Protein AF-A0A522JR52-F1 (afdb_monomer_lite)

Foldseek 3Di:
DQPLQEDEAELVLFFDDPDDSALQSVVSQPPHAEYEYEDDDDAGATPQVSLLCLQVQHWRWGAHDPGDIDIDTRRYDYHYDYPYHHAYQDLDVSSLVSDWDDDPPDDQDDPSDDPCVVVVCVVCVVVVVVVVVVVVVCCVVPNDDPDDPVRVVVSVVSSCVNPPVNVCCVPPHDDDPPDDDDDDDDDD

Sequence (188 aa):
MFGDYAGTAAAGVLIQHGGNDHPTGLADLQGRRFVVSSETGESGKLNEEQVKALTGGDTITARRMRQDFYQFQPTHQLILQTNHKPRVTGTDDGIWRRIRLIPFTVKFTGNRKDVTLPERLNAELSGILTWAVMGWHWYRAEGFKATPAAVTAATDEYRESSDAIGAFLADCCTVDKALSAKAGDRKS

Secondary structure (DSSP, 8-state):
--GGGEEEE-GGGTEE-SS---THHHHTTTT-SEEEEE--SS--EE-HHHHHHHHH-PPEEE--TTS--EEE---PEEEEE-SSPPB----SHHHHTT-----------GGG--TTHHHHHHHTHHHHHHHHHHHHHHHHHH-SPPPPHHHHHHHHHHHHHH-HHHHHHHHH----TT---PPPP---

Structure (mmCIF, N/CA/C/O backbone):
data_AF-A0A522JR52-F1
#
_entry.id   AF-A0A522JR52-F1
#
loop_
_atom_site.group_PDB
_atom_site.id
_atom_site.type_symbol
_atom_site.label_atom_id
_atom_site.label_alt_id
_atom_site.label_comp_id
_atom_site.label_asym_id
_atom_site.label_entity_id
_atom_site.label_seq_id
_atom_site.pdbx_PDB_ins_code
_atom_site.Cartn_x
_atom_site.Cartn_y
_atom_site.Cartn_z
_atom_site.occupancy
_atom_site.B_iso_or_equiv
_atom_site.auth_seq_id
_atom_site.auth_comp_id
_atom_site.auth_asym_id
_atom_site.auth_atom_id
_atom_site.pdbx_PDB_model_num
ATOM 1 N N . MET A 1 1 ? 10.956 -4.867 -15.612 1.00 62.03 1 MET A N 1
ATOM 2 C CA . MET A 1 1 ? 10.149 -6.091 -15.405 1.00 62.03 1 MET A CA 1
ATOM 3 C C . MET A 1 1 ? 8.689 -5.918 -15.826 1.00 62.03 1 MET A C 1
ATOM 5 O O . MET A 1 1 ? 8.226 -6.754 -16.579 1.00 62.03 1 MET A O 1
ATOM 9 N N . PHE A 1 2 ? 7.974 -4.862 -15.410 1.00 75.75 2 PHE A N 1
ATOM 10 C CA . PHE A 1 2 ? 6.522 -4.749 -15.663 1.00 75.75 2 PHE A CA 1
ATOM 11 C C . PHE A 1 2 ? 6.089 -3.664 -16.667 1.00 75.75 2 PHE A C 1
ATOM 13 O O . PHE A 1 2 ? 4.899 -3.549 -16.936 1.00 75.75 2 PHE A O 1
ATOM 20 N N . GLY A 1 3 ? 7.019 -2.890 -17.242 1.00 83.62 3 GLY A N 1
ATOM 21 C CA . GLY A 1 3 ? 6.698 -1.849 -18.232 1.00 83.62 3 GLY A CA 1
ATOM 22 C C . GLY A 1 3 ? 5.556 -0.937 -17.770 1.00 83.62 3 GLY A C 1
ATOM 23 O O . GLY A 1 3 ? 5.502 -0.559 -16.600 1.00 83.62 3 GLY A O 1
ATOM 24 N N . ASP A 1 4 ? 4.606 -0.678 -18.667 1.00 85.81 4 ASP A N 1
ATOM 25 C CA . ASP A 1 4 ? 3.459 0.206 -18.421 1.00 85.81 4 ASP A CA 1
ATOM 26 C C . ASP A 1 4 ? 2.390 -0.401 -17.490 1.00 85.81 4 ASP A C 1
ATOM 28 O O . ASP A 1 4 ? 1.466 0.290 -17.063 1.00 85.81 4 ASP A O 1
ATOM 32 N N . TYR A 1 5 ? 2.516 -1.680 -17.113 1.00 88.69 5 TYR A N 1
ATOM 33 C CA . TYR A 1 5 ? 1.621 -2.321 -16.141 1.00 88.69 5 TYR A CA 1
ATOM 34 C C . T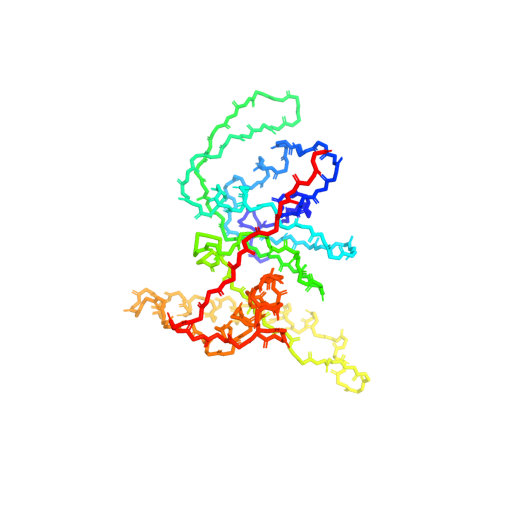YR A 1 5 ? 1.943 -1.926 -14.699 1.00 88.69 5 TYR A C 1
ATOM 36 O O . TYR A 1 5 ? 1.112 -2.134 -13.812 1.00 88.69 5 TYR A O 1
ATOM 44 N N . ALA A 1 6 ? 3.126 -1.371 -14.437 1.00 91.56 6 ALA A N 1
ATOM 45 C CA . ALA A 1 6 ? 3.500 -0.906 -13.113 1.00 91.56 6 ALA A CA 1
ATOM 46 C C . ALA A 1 6 ? 3.854 0.577 -13.117 1.00 91.56 6 ALA A C 1
ATOM 48 O O . ALA A 1 6 ? 4.249 1.141 -14.133 1.00 91.56 6 ALA A O 1
ATOM 49 N N . GLY A 1 7 ? 3.761 1.218 -11.961 1.00 90.88 7 GLY A N 1
ATOM 50 C CA . GLY A 1 7 ? 4.513 2.440 -11.716 1.00 90.88 7 GLY A CA 1
ATOM 51 C C . GLY A 1 7 ? 4.226 3.051 -10.372 1.00 90.88 7 GLY A C 1
ATOM 52 O O . GLY A 1 7 ? 3.890 2.345 -9.424 1.00 90.88 7 GLY A O 1
ATOM 53 N N . THR A 1 8 ? 4.414 4.361 -10.292 1.00 89.06 8 THR A N 1
ATOM 54 C CA . THR A 1 8 ? 4.375 5.087 -9.033 1.00 89.06 8 THR A CA 1
ATOM 55 C C . THR A 1 8 ? 3.230 6.084 -8.992 1.00 89.06 8 THR A C 1
ATOM 57 O O . THR A 1 8 ? 2.838 6.642 -10.016 1.00 89.06 8 THR A O 1
ATOM 60 N N . ALA A 1 9 ? 2.693 6.294 -7.795 1.00 86.81 9 ALA A N 1
ATOM 61 C CA . ALA A 1 9 ? 1.771 7.381 -7.500 1.00 86.81 9 ALA A CA 1
ATOM 62 C C . ALA A 1 9 ? 2.426 8.348 -6.512 1.00 86.81 9 ALA A C 1
ATOM 64 O O . ALA A 1 9 ? 3.251 7.949 -5.687 1.00 86.81 9 ALA A O 1
ATOM 65 N N . ALA A 1 10 ? 2.058 9.625 -6.598 1.00 83.50 10 ALA A N 1
ATOM 66 C CA . ALA A 1 10 ? 2.450 10.602 -5.594 1.00 83.50 10 ALA A CA 1
ATOM 67 C C . ALA A 1 10 ? 1.806 10.257 -4.242 1.00 83.50 10 ALA A C 1
ATOM 69 O O . ALA A 1 10 ? 0.650 9.832 -4.209 1.00 83.50 10 ALA A O 1
ATOM 70 N N . ALA A 1 11 ? 2.516 10.510 -3.137 1.00 78.75 11 ALA A N 1
ATOM 71 C CA . ALA A 1 11 ? 2.016 10.247 -1.782 1.00 78.75 11 ALA A CA 1
ATOM 72 C C . ALA A 1 11 ? 0.637 10.877 -1.524 1.00 78.75 11 ALA A C 1
ATOM 74 O O . ALA A 1 11 ? -0.229 10.234 -0.935 1.00 78.75 11 ALA A O 1
ATOM 75 N N . GLY A 1 12 ? 0.398 12.072 -2.078 1.00 79.12 12 GLY A N 1
ATOM 76 C CA . GLY A 1 12 ? -0.880 12.784 -1.992 1.00 79.12 12 GLY A CA 1
ATOM 77 C C . GLY A 1 12 ? -2.091 12.058 -2.590 1.00 79.12 12 GLY A C 1
ATOM 78 O O . GLY A 1 12 ? -3.215 12.469 -2.362 1.00 79.12 12 GLY A O 1
ATOM 79 N N . VAL A 1 13 ? -1.898 10.965 -3.337 1.00 84.06 13 VAL A N 1
ATOM 80 C CA . VAL A 1 13 ? -3.010 10.116 -3.802 1.00 84.06 13 VAL A CA 1
ATOM 81 C C . VAL A 1 13 ? -3.596 9.270 -2.666 1.00 84.06 13 VAL A C 1
ATOM 83 O O . VAL A 1 13 ? -4.747 8.851 -2.739 1.00 84.06 13 VAL A O 1
ATOM 86 N N . LEU A 1 14 ? -2.810 8.965 -1.633 1.00 87.56 14 LEU A N 1
ATOM 87 C CA . LEU A 1 14 ? -3.244 8.131 -0.506 1.00 87.56 14 LEU A CA 1
ATOM 88 C C . LEU A 1 14 ? -3.200 8.878 0.827 1.00 87.56 14 LEU A C 1
ATOM 90 O O . LEU A 1 14 ? -3.900 8.492 1.760 1.00 87.56 14 LEU A O 1
ATOM 94 N N . ILE A 1 15 ? -2.396 9.934 0.922 1.00 86.38 15 ILE A N 1
ATOM 95 C CA . ILE A 1 15 ? -2.179 10.722 2.131 1.00 86.38 15 ILE A CA 1
ATOM 96 C C . ILE A 1 15 ? -2.790 12.108 1.941 1.00 86.38 15 ILE A C 1
ATOM 98 O O . ILE A 1 15 ? -2.486 12.798 0.973 1.00 86.38 15 ILE A O 1
ATOM 102 N N . GLN A 1 16 ? -3.632 12.532 2.883 1.00 82.69 16 GLN A N 1
ATOM 103 C CA . GLN A 1 16 ? -4.165 13.889 2.912 1.00 82.69 16 GLN A CA 1
ATOM 104 C C . GLN A 1 16 ? -3.029 14.872 3.202 1.00 82.69 16 GLN A C 1
ATOM 106 O O . GLN A 1 16 ? -2.424 14.847 4.277 1.00 82.69 16 GLN A O 1
ATOM 111 N N . HIS A 1 17 ? -2.781 15.776 2.260 1.00 69.06 17 HIS A N 1
ATOM 112 C CA . HIS A 1 17 ? -1.973 16.969 2.478 1.00 69.06 17 HIS A CA 1
ATOM 113 C C . HIS A 1 17 ? -2.898 18.191 2.511 1.00 69.06 17 HIS A C 1
ATOM 115 O O . HIS A 1 17 ? -3.932 18.209 1.857 1.00 69.06 17 HIS A O 1
ATOM 121 N N . GLY A 1 18 ? 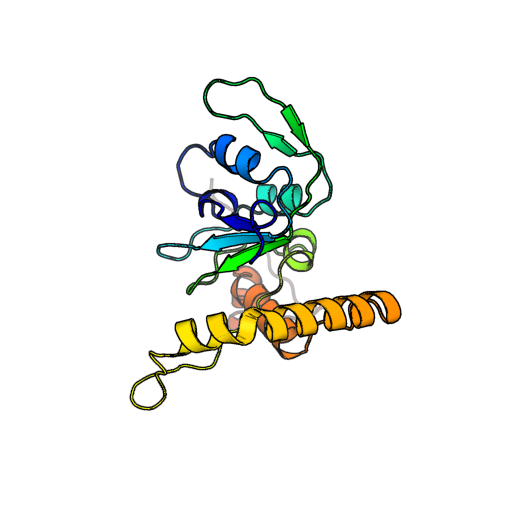-2.546 19.233 3.270 1.00 57.78 18 GLY A N 1
ATOM 122 C CA . GLY A 1 18 ? -3.361 20.453 3.412 1.00 57.78 18 GLY A CA 1
ATOM 123 C C . GLY A 1 18 ? -3.468 21.333 2.151 1.00 57.78 18 GLY A C 1
ATOM 124 O O . GLY A 1 18 ? -3.721 22.527 2.275 1.00 57.78 18 GLY A O 1
ATOM 125 N N . GLY A 1 19 ? -3.233 20.781 0.956 1.00 53.88 19 GLY A N 1
ATOM 126 C CA . GLY A 1 19 ? -3.282 21.468 -0.335 1.00 53.88 19 GLY A CA 1
ATOM 127 C C . GLY A 1 19 ? -4.085 20.676 -1.372 1.00 53.88 19 GLY A C 1
ATOM 128 O O . GLY A 1 19 ? -4.349 19.498 -1.178 1.00 53.88 19 GLY A O 1
ATOM 129 N N . ASN A 1 20 ? -4.482 21.343 -2.461 1.00 49.47 20 ASN A N 1
ATOM 130 C CA . ASN A 1 20 ? -5.372 20.806 -3.500 1.00 49.47 20 ASN A CA 1
ATOM 131 C C . ASN A 1 20 ? -4.953 19.407 -3.996 1.00 49.47 20 ASN A C 1
ATOM 133 O O . ASN A 1 20 ? -3.941 19.270 -4.689 1.00 49.47 20 ASN A O 1
ATOM 137 N N . ASP A 1 21 ? -5.792 18.405 -3.725 1.00 58.69 21 ASP A N 1
ATOM 138 C CA . ASP A 1 21 ? -5.715 17.081 -4.340 1.00 58.69 21 ASP A CA 1
ATOM 139 C C . ASP A 1 21 ? -5.899 17.231 -5.853 1.00 58.69 21 ASP A C 1
ATOM 141 O O . ASP A 1 21 ? -6.998 17.467 -6.363 1.00 58.69 21 ASP A O 1
ATOM 145 N N . HIS A 1 22 ? -4.801 17.163 -6.605 1.00 61.41 22 HIS A N 1
ATOM 146 C CA . HIS A 1 22 ? -4.866 17.340 -8.047 1.00 61.41 22 HIS A CA 1
ATOM 147 C C . HIS A 1 22 ? -5.329 16.043 -8.735 1.00 61.41 22 HIS A C 1
ATOM 149 O O . HIS A 1 22 ? -4.617 15.035 -8.672 1.00 61.41 22 HIS A O 1
ATOM 155 N N . PRO A 1 23 ? -6.442 16.070 -9.507 1.00 67.38 23 PRO A N 1
ATOM 156 C CA . PRO A 1 23 ? -6.966 14.895 -10.218 1.00 67.38 23 PRO A CA 1
ATOM 157 C C . PRO A 1 23 ? -5.984 14.279 -11.227 1.00 67.38 23 PRO A C 1
ATOM 159 O O . PRO A 1 23 ? -6.201 13.172 -11.713 1.00 67.38 23 PRO A O 1
ATOM 162 N N . THR A 1 24 ? -4.900 14.988 -11.545 1.00 75.31 24 THR A N 1
ATOM 163 C CA . THR A 1 24 ? -3.818 14.524 -12.413 1.00 75.31 24 THR A CA 1
ATOM 164 C C . THR A 1 24 ? -3.139 13.266 -11.878 1.00 75.31 24 THR A C 1
ATOM 166 O O . THR A 1 24 ? -2.862 12.364 -12.661 1.00 75.31 24 THR A O 1
ATOM 169 N N . GLY A 1 25 ? -2.939 13.155 -10.558 1.00 81.75 25 GLY A N 1
ATOM 170 C CA . GLY A 1 25 ? -2.318 11.962 -9.967 1.00 81.75 25 GLY A CA 1
ATOM 171 C C . GLY A 1 25 ? -3.179 10.703 -10.115 1.00 81.75 25 GLY A C 1
ATOM 172 O O . GLY A 1 25 ? -2.654 9.599 -10.221 1.00 81.75 25 GLY A O 1
ATOM 173 N N . LEU A 1 26 ? -4.505 10.866 -10.195 1.00 87.69 26 LEU A N 1
ATOM 174 C CA . LEU A 1 26 ? -5.441 9.767 -10.441 1.00 87.69 26 LEU A CA 1
ATOM 175 C C . LEU A 1 26 ? -5.405 9.292 -11.896 1.00 87.69 26 LEU A C 1
ATOM 177 O O . LEU A 1 26 ? -5.537 8.099 -12.159 1.00 87.69 26 LEU A O 1
ATOM 181 N N . ALA A 1 27 ? -5.203 10.211 -12.841 1.00 89.06 27 ALA A N 1
ATOM 182 C CA . ALA A 1 27 ? -5.142 9.900 -14.267 1.00 89.06 27 ALA A CA 1
ATOM 183 C C . ALA A 1 27 ? -3.949 8.994 -14.619 1.00 89.06 27 ALA A C 1
ATOM 185 O O . ALA A 1 27 ? -4.014 8.216 -15.573 1.00 89.06 27 ALA A O 1
ATOM 186 N N . ASP A 1 28 ? -2.873 9.076 -13.834 1.00 87.19 28 ASP A N 1
ATOM 187 C CA . ASP A 1 28 ? -1.697 8.220 -13.979 1.00 87.19 28 ASP A CA 1
ATOM 188 C C . ASP A 1 28 ? -1.948 6.788 -13.532 1.00 87.19 28 ASP A C 1
ATOM 190 O O . ASP A 1 28 ? -1.172 5.910 -13.903 1.00 87.19 28 ASP A O 1
ATOM 194 N N . LEU A 1 29 ? -3.010 6.536 -12.766 1.00 91.06 29 LEU A N 1
ATOM 195 C CA . LEU A 1 29 ? -3.379 5.183 -12.399 1.00 91.06 29 LEU A CA 1
ATOM 196 C C . LEU A 1 29 ? -3.836 4.457 -13.664 1.00 91.06 29 LEU A C 1
ATOM 198 O O . LEU A 1 29 ? -3.174 3.512 -14.057 1.00 91.06 29 LEU A O 1
ATOM 202 N N . GLN A 1 30 ? -4.881 4.935 -14.346 1.00 91.31 30 GLN A N 1
ATOM 203 C CA . GLN A 1 30 ? -5.549 4.264 -15.474 1.00 91.31 30 GLN A CA 1
ATOM 204 C C . GLN A 1 30 ? -4.677 3.286 -16.290 1.00 91.31 30 GLN A C 1
ATOM 206 O O . GLN A 1 30 ? -3.731 3.677 -16.970 1.00 91.31 30 GLN A O 1
ATOM 211 N N . GLY A 1 31 ? -5.073 2.009 -16.287 1.00 90.69 31 GLY A N 1
ATOM 212 C CA . GLY A 1 31 ? -4.458 0.963 -17.108 1.00 90.69 31 GLY A CA 1
ATOM 213 C C . GLY A 1 31 ? -3.270 0.255 -16.456 1.00 90.69 31 GLY A C 1
ATOM 214 O O . GLY A 1 31 ? -2.940 -0.858 -16.872 1.00 90.69 31 GLY A O 1
ATOM 215 N N . ARG A 1 32 ? -2.680 0.813 -15.392 1.00 93.25 32 ARG A N 1
ATOM 216 C CA . ARG A 1 32 ? -1.690 0.086 -14.594 1.00 93.25 32 ARG A CA 1
ATOM 217 C C . ARG A 1 32 ? -2.379 -1.067 -13.834 1.00 93.25 32 ARG A C 1
ATOM 219 O O . ARG A 1 32 ? -3.601 -1.157 -13.690 1.00 93.25 32 ARG A O 1
ATOM 226 N N . ARG A 1 33 ? -1.581 -1.995 -13.324 1.00 93.12 33 ARG A N 1
ATOM 227 C CA . ARG A 1 33 ? -2.008 -3.117 -12.470 1.00 93.12 33 ARG A CA 1
ATOM 228 C C . ARG A 1 33 ? -1.319 -3.105 -11.118 1.00 93.12 33 ARG A C 1
ATOM 230 O O . ARG A 1 33 ? -1.873 -3.621 -10.155 1.00 93.12 33 ARG A O 1
ATOM 237 N N . PHE A 1 34 ? -0.153 -2.478 -11.034 1.00 92.88 34 PHE A N 1
ATOM 238 C CA . PHE A 1 34 ? 0.638 -2.395 -9.818 1.00 92.88 34 PHE A CA 1
ATOM 239 C C . PHE A 1 34 ? 1.128 -0.967 -9.607 1.00 92.88 34 PHE A C 1
ATOM 241 O O . PHE A 1 34 ? 1.846 -0.423 -10.444 1.00 92.88 34 PHE A O 1
ATOM 248 N N . VAL A 1 35 ? 0.726 -0.339 -8.508 1.00 93.88 35 VAL A N 1
ATOM 249 C CA . VAL A 1 35 ? 1.070 1.054 -8.229 1.00 93.88 35 VAL A CA 1
ATOM 250 C C . VAL A 1 35 ? 1.667 1.165 -6.839 1.00 93.88 35 VAL A C 1
ATOM 252 O O . VAL A 1 35 ? 1.025 0.811 -5.853 1.00 93.88 35 VAL A O 1
ATOM 255 N N . VAL A 1 36 ? 2.891 1.684 -6.772 1.00 92.31 36 VAL A N 1
ATOM 256 C CA . VAL A 1 36 ? 3.600 1.928 -5.515 1.00 92.31 36 VAL A CA 1
ATOM 257 C C . VAL A 1 36 ? 3.594 3.418 -5.213 1.00 92.31 36 VAL A C 1
ATOM 259 O O . VAL A 1 36 ? 4.024 4.237 -6.020 1.00 92.31 36 VAL A O 1
ATOM 262 N N . SER A 1 37 ? 3.121 3.773 -4.032 1.00 89.75 37 SER A N 1
ATOM 263 C CA . SER A 1 37 ? 3.263 5.101 -3.460 1.00 89.75 37 SER A CA 1
ATOM 264 C C . SER A 1 37 ? 4.275 5.017 -2.329 1.00 89.75 37 SER A C 1
ATOM 266 O O . SER A 1 37 ? 4.154 4.157 -1.459 1.00 89.75 37 SER A O 1
ATOM 268 N N . SER A 1 38 ? 5.253 5.914 -2.328 1.00 84.62 38 SER A N 1
ATOM 269 C CA . SER A 1 38 ? 6.234 6.019 -1.249 1.00 84.62 38 SER A CA 1
ATOM 270 C C . SER A 1 38 ? 5.986 7.310 -0.489 1.00 84.62 38 SER A C 1
ATOM 272 O O . SER A 1 38 ? 5.943 8.382 -1.090 1.00 84.62 38 SER A O 1
ATOM 274 N N . GLU A 1 39 ? 5.814 7.216 0.824 1.00 75.19 39 GLU A N 1
ATOM 275 C CA . GLU A 1 39 ? 5.672 8.395 1.675 1.00 75.19 39 GLU A CA 1
ATOM 276 C C . GLU A 1 39 ? 7.056 8.964 2.019 1.00 75.19 39 GLU A C 1
ATOM 278 O O . GLU A 1 39 ? 7.962 8.236 2.431 1.00 75.19 39 GLU A O 1
ATOM 283 N N . THR A 1 40 ? 7.228 10.274 1.837 1.00 53.75 40 THR A N 1
ATOM 284 C CA . THR A 1 40 ? 8.449 11.007 2.193 1.00 53.75 40 THR A CA 1
ATOM 285 C C . THR A 1 40 ? 8.107 12.055 3.254 1.00 53.75 40 THR A C 1
ATOM 287 O O . THR A 1 40 ? 7.794 13.192 2.907 1.00 53.75 40 THR A O 1
ATOM 290 N N . GLY A 1 41 ? 8.115 11.686 4.538 1.00 59.50 41 GLY A N 1
ATOM 291 C CA . GLY A 1 41 ? 7.831 12.625 5.632 1.00 59.50 41 GLY A CA 1
ATOM 292 C C . GLY A 1 41 ? 7.296 11.979 6.913 1.00 59.50 41 GLY A C 1
ATOM 293 O O . GLY A 1 41 ? 7.266 10.755 7.033 1.00 59.50 41 GLY A O 1
ATOM 294 N N . GLU A 1 42 ? 6.912 12.831 7.871 1.00 57.97 42 GLU A N 1
ATOM 295 C CA . GLU A 1 42 ? 6.180 12.452 9.090 1.00 57.97 42 GLU A CA 1
ATOM 296 C C . GLU A 1 42 ? 4.807 11.851 8.754 1.00 57.97 42 GLU A C 1
ATOM 298 O O . GLU A 1 42 ? 4.261 12.104 7.682 1.00 57.97 42 GLU A O 1
ATOM 303 N N . SER A 1 43 ? 4.245 11.075 9.687 1.00 65.38 43 SER A N 1
ATOM 304 C CA . SER A 1 43 ? 2.978 10.353 9.521 1.00 65.38 43 SER A CA 1
ATOM 305 C C . SER A 1 43 ? 1.832 11.283 9.108 1.00 65.38 43 SER A C 1
ATOM 307 O O . SER A 1 43 ? 1.300 12.024 9.941 1.00 65.38 43 SER A O 1
ATOM 309 N N . GLY A 1 44 ? 1.424 11.226 7.838 1.00 80.50 44 GLY A N 1
ATOM 310 C CA . GLY A 1 44 ? 0.238 11.927 7.356 1.00 80.50 44 GLY A CA 1
ATOM 311 C C . GLY A 1 44 ? -1.066 11.234 7.761 1.00 80.50 44 GLY A C 1
ATOM 312 O O . GLY A 1 44 ? -1.073 10.137 8.323 1.00 80.50 44 GLY A O 1
ATOM 313 N N . LYS A 1 45 ? -2.209 11.863 7.470 1.00 86.75 45 LYS A N 1
ATOM 314 C CA . LYS A 1 45 ? -3.530 11.229 7.616 1.00 86.75 45 LYS A CA 1
ATOM 315 C C . LYS A 1 45 ? -3.890 10.499 6.323 1.00 86.75 45 LYS A C 1
ATOM 317 O O . LYS A 1 45 ? -3.727 11.056 5.242 1.00 86.75 45 LYS A O 1
ATOM 322 N N . LEU A 1 46 ? -4.410 9.279 6.416 1.00 89.12 46 LEU A N 1
ATOM 323 C CA . LEU A 1 46 ? -4.868 8.533 5.245 1.00 89.12 46 LEU A CA 1
ATOM 324 C C . LEU A 1 46 ? -6.098 9.216 4.622 1.00 89.12 46 LEU A C 1
ATOM 326 O O . LEU A 1 46 ? -7.049 9.556 5.329 1.00 89.12 46 LEU A O 1
ATOM 330 N N . ASN A 1 47 ? -6.110 9.380 3.298 1.00 89.12 47 ASN A N 1
ATOM 331 C CA . ASN A 1 47 ? -7.291 9.833 2.568 1.00 89.12 47 ASN A CA 1
ATOM 332 C C . ASN A 1 47 ? -8.283 8.672 2.415 1.00 89.12 47 ASN A C 1
ATOM 334 O O . ASN A 1 47 ? -8.308 7.971 1.405 1.00 89.12 47 ASN A O 1
ATOM 338 N N . GLU A 1 48 ? -9.073 8.426 3.461 1.00 89.31 48 GLU A N 1
ATOM 339 C CA . GLU A 1 48 ? -9.988 7.282 3.530 1.00 89.31 48 GLU A CA 1
ATOM 340 C C . GLU A 1 48 ? -11.027 7.274 2.404 1.00 89.31 48 GLU A C 1
ATOM 342 O O . GLU A 1 48 ? -11.354 6.203 1.894 1.00 89.31 48 GLU A O 1
ATOM 347 N N . GLU A 1 49 ? -11.523 8.442 1.991 1.00 88.00 49 GLU A N 1
ATOM 348 C CA . GLU A 1 49 ? -12.466 8.574 0.874 1.00 88.00 49 GLU A CA 1
ATOM 349 C C . GLU A 1 49 ? -11.816 8.131 -0.436 1.00 88.00 49 GLU A C 1
ATOM 351 O O . GLU A 1 49 ? -12.358 7.286 -1.152 1.00 88.00 49 GLU A O 1
ATOM 356 N N . GLN A 1 50 ? -10.608 8.628 -0.706 1.00 88.38 50 GLN A N 1
ATOM 357 C CA . GLN A 1 50 ? -9.860 8.270 -1.904 1.00 88.38 50 GLN A CA 1
ATOM 358 C C . GLN A 1 50 ? -9.460 6.793 -1.895 1.00 88.38 50 GLN A C 1
ATOM 360 O O . GLN A 1 50 ? -9.650 6.106 -2.893 1.00 88.38 50 GLN A O 1
ATOM 365 N N . VAL A 1 51 ? -9.007 6.245 -0.764 1.00 91.00 51 VAL A N 1
ATOM 366 C CA . VAL A 1 51 ? -8.728 4.805 -0.635 1.00 91.00 51 VAL A CA 1
ATOM 367 C C . VAL A 1 51 ? -9.989 3.981 -0.888 1.00 91.00 51 VAL A C 1
ATOM 369 O O . VAL A 1 51 ? -9.936 3.002 -1.637 1.00 91.00 51 VAL A O 1
ATOM 372 N N . LYS A 1 52 ? -11.134 4.363 -0.306 1.00 89.81 52 LYS A N 1
ATOM 373 C CA . LYS A 1 52 ? -12.416 3.674 -0.517 1.00 89.81 52 LYS A CA 1
ATOM 374 C C . LYS A 1 52 ? -12.826 3.713 -1.992 1.00 89.81 52 LYS A C 1
ATOM 376 O O . LYS A 1 52 ? -13.209 2.660 -2.493 1.00 89.81 52 LYS A O 1
ATOM 381 N N . ALA A 1 53 ? -12.673 4.844 -2.681 1.00 89.50 53 ALA A N 1
ATOM 382 C CA . ALA A 1 53 ? -12.966 4.980 -4.110 1.00 89.50 53 ALA A CA 1
ATOM 383 C C . ALA A 1 53 ? -12.015 4.146 -4.987 1.00 89.50 53 ALA A C 1
ATOM 385 O O . ALA A 1 53 ? -12.452 3.362 -5.825 1.00 89.50 53 ALA A O 1
ATOM 386 N N . LEU A 1 54 ? -10.705 4.234 -4.742 1.00 91.12 54 LEU A N 1
ATOM 387 C CA . LEU A 1 54 ? -9.685 3.546 -5.541 1.00 91.12 54 LEU A CA 1
ATOM 388 C C . LEU A 1 54 ? -9.677 2.021 -5.360 1.00 91.12 54 LEU A C 1
ATOM 390 O O . LEU A 1 54 ? -9.120 1.311 -6.194 1.00 91.12 54 LEU A O 1
ATOM 394 N N . THR A 1 55 ? -10.281 1.513 -4.286 1.00 91.12 55 THR A N 1
ATOM 395 C CA . THR A 1 55 ? -10.375 0.071 -3.988 1.00 91.12 55 THR A CA 1
ATOM 396 C C . THR A 1 55 ? -11.811 -0.463 -4.006 1.00 91.12 55 THR A C 1
ATOM 398 O O . THR A 1 55 ? -12.020 -1.664 -3.865 1.00 91.12 55 THR A O 1
ATOM 401 N N . GLY A 1 56 ? -12.813 0.413 -4.122 1.00 82.31 56 GLY A N 1
ATOM 40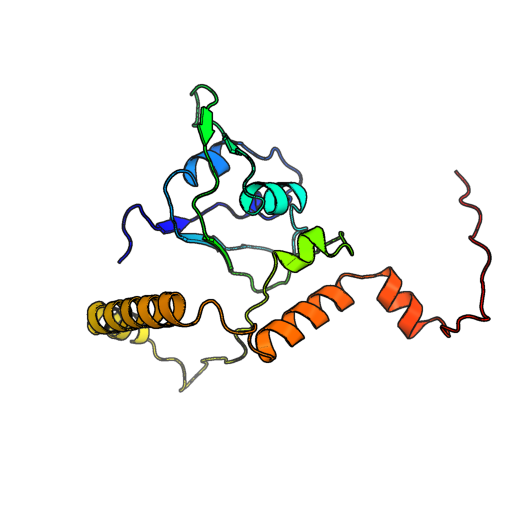2 C CA . GLY A 1 56 ? -14.235 0.091 -3.962 1.00 82.31 56 GLY A CA 1
ATOM 403 C C . GLY A 1 56 ? -14.925 -0.423 -5.218 1.00 82.31 56 GLY A C 1
ATOM 404 O O . GLY A 1 56 ? -16.041 -0.916 -5.109 1.00 82.31 56 GLY A O 1
ATOM 405 N N . GLY A 1 57 ? -14.259 -0.347 -6.374 1.00 78.75 57 GLY A N 1
ATOM 406 C CA . GLY A 1 57 ? -14.826 -0.736 -7.668 1.00 78.75 57 GLY A CA 1
ATOM 407 C C . GLY A 1 57 ? -15.698 0.342 -8.317 1.00 78.75 57 GLY A C 1
ATOM 408 O O . GLY A 1 57 ? -16.235 0.101 -9.391 1.00 78.75 57 GLY A O 1
ATOM 409 N N . ASP A 1 58 ? -15.822 1.514 -7.692 1.00 86.50 58 ASP A N 1
ATOM 410 C CA . ASP A 1 58 ? -16.525 2.659 -8.262 1.00 86.50 58 ASP A CA 1
ATOM 411 C C . ASP A 1 58 ? -15.691 3.332 -9.356 1.00 86.50 58 ASP A C 1
ATOM 413 O O . ASP A 1 58 ? -14.458 3.341 -9.324 1.00 86.50 58 ASP A O 1
ATOM 417 N N . THR A 1 59 ? -16.377 3.953 -10.314 1.00 91.69 59 THR A N 1
ATOM 418 C CA . THR A 1 59 ? -15.737 4.690 -11.403 1.00 91.69 59 THR A CA 1
ATOM 419 C C . THR A 1 59 ? -14.927 5.876 -10.873 1.00 91.69 59 THR A C 1
ATOM 421 O O . THR A 1 59 ? -15.449 6.754 -10.187 1.00 91.69 59 THR A O 1
ATOM 424 N N . ILE A 1 60 ? -13.659 5.956 -11.271 1.00 91.81 60 ILE A N 1
ATOM 425 C CA . ILE A 1 60 ? -12.761 7.060 -10.934 1.00 91.81 60 ILE A CA 1
ATOM 426 C C . ILE A 1 60 ? -12.888 8.138 -12.009 1.00 91.81 60 ILE A C 1
ATOM 428 O O . ILE A 1 60 ? -12.727 7.855 -13.196 1.00 91.81 60 ILE A O 1
ATOM 432 N N . THR A 1 61 ? -13.132 9.382 -11.593 1.00 92.44 61 THR A N 1
ATOM 433 C CA . THR A 1 61 ? -13.073 10.555 -12.476 1.00 92.44 61 THR A CA 1
ATOM 434 C C . THR A 1 61 ? -11.714 11.231 -12.332 1.00 92.44 61 THR A C 1
ATOM 436 O O . THR A 1 61 ? -11.308 11.591 -11.229 1.00 92.44 61 THR A O 1
ATOM 439 N N . ALA A 1 62 ? -11.004 11.413 -13.442 1.00 92.12 62 ALA A N 1
ATOM 440 C CA . ALA A 1 62 ? -9.686 12.037 -13.462 1.00 92.12 62 ALA A CA 1
ATOM 441 C C . ALA A 1 62 ? -9.511 12.915 -14.705 1.00 92.12 62 ALA A C 1
ATOM 443 O O . ALA A 1 62 ? -10.323 12.883 -15.627 1.00 92.12 62 ALA A O 1
ATOM 444 N N . ARG A 1 63 ? -8.437 13.706 -14.735 1.00 91.44 63 ARG A N 1
ATOM 445 C CA . ARG A 1 63 ? -8.027 14.447 -15.933 1.00 91.44 63 ARG A CA 1
ATOM 446 C C . ARG A 1 63 ? -6.516 14.538 -16.003 1.00 91.44 63 ARG A C 1
ATOM 448 O O . ARG A 1 63 ? -5.859 14.650 -14.971 1.00 91.44 63 ARG A O 1
ATOM 455 N N . ARG A 1 64 ? -5.960 14.563 -17.209 1.00 88.50 64 ARG A N 1
ATOM 456 C CA . ARG A 1 64 ? -4.558 14.949 -17.404 1.00 88.50 64 ARG A CA 1
ATOM 457 C C . ARG A 1 64 ? -4.436 16.475 -17.391 1.00 88.50 64 ARG A C 1
ATOM 459 O O . ARG A 1 64 ? -5.423 17.208 -17.496 1.00 88.50 64 ARG A O 1
ATOM 466 N N . MET A 1 65 ? -3.209 16.968 -17.246 1.00 87.38 65 MET A N 1
ATOM 467 C CA . MET A 1 65 ? -2.932 18.404 -17.261 1.00 87.38 65 MET A CA 1
ATOM 468 C C . MET A 1 65 ? -3.448 19.031 -18.567 1.00 87.38 65 MET A C 1
ATOM 470 O O . MET A 1 65 ? -3.043 18.609 -19.647 1.00 87.38 65 MET A O 1
ATOM 474 N N . ARG A 1 66 ? -4.316 20.049 -18.455 1.00 85.44 66 ARG A N 1
ATOM 475 C CA . ARG A 1 66 ? -4.949 20.757 -19.591 1.00 85.44 66 ARG A CA 1
ATOM 476 C C . ARG A 1 66 ? -5.782 19.861 -20.525 1.00 85.44 66 ARG A C 1
ATOM 478 O O . ARG A 1 66 ? -5.911 20.175 -21.702 1.00 85.44 66 ARG A O 1
ATOM 485 N N . GLN A 1 67 ? -6.341 18.768 -20.011 1.00 90.88 67 GLN A N 1
ATOM 486 C CA . GLN A 1 67 ? -7.276 17.913 -20.746 1.00 90.88 67 GLN A CA 1
ATOM 487 C C . GLN A 1 67 ? -8.636 17.852 -20.044 1.00 90.88 67 GLN A C 1
ATOM 489 O O . GLN A 1 67 ? -8.757 18.227 -18.870 1.00 90.88 67 GLN A O 1
ATOM 494 N N . ASP A 1 68 ? -9.638 17.372 -20.778 1.00 92.94 68 ASP A N 1
ATOM 495 C CA . ASP A 1 68 ? -10.983 17.137 -20.262 1.00 92.94 68 ASP A CA 1
ATOM 496 C C . ASP A 1 68 ? -11.011 15.983 -19.256 1.00 92.94 68 ASP A C 1
ATOM 498 O O . ASP A 1 68 ? -10.117 15.130 -19.196 1.00 92.94 68 ASP A O 1
ATOM 502 N N . PHE A 1 69 ? -12.057 15.977 -18.432 1.00 93.56 69 PHE A N 1
ATOM 503 C CA . PHE A 1 69 ? -12.305 14.876 -17.518 1.00 93.56 69 PHE A CA 1
ATOM 504 C C . PHE A 1 69 ? -12.707 13.620 -18.275 1.00 93.56 69 PHE A C 1
ATOM 506 O O . PHE A 1 69 ? -13.454 13.659 -19.251 1.00 93.56 69 PHE A O 1
ATOM 513 N N . TYR A 1 70 ? -12.252 12.491 -17.758 1.00 94.06 70 TYR A N 1
ATOM 514 C CA . TYR A 1 70 ? -12.658 11.179 -18.214 1.00 94.06 70 TYR A CA 1
ATOM 515 C C . TYR A 1 70 ? -12.830 10.244 -17.021 1.00 94.06 70 TYR A C 1
ATOM 517 O O . TYR A 1 70 ? -12.448 10.548 -15.886 1.00 94.06 70 TYR A O 1
ATOM 525 N N . GLN A 1 71 ? -13.430 9.095 -17.301 1.00 94.19 71 GLN A N 1
ATOM 526 C CA . GLN A 1 71 ? -13.798 8.105 -16.308 1.00 94.19 71 GLN A CA 1
ATOM 527 C C . GLN A 1 71 ? -13.176 6.751 -16.628 1.00 94.19 71 GLN A C 1
ATOM 529 O O . GLN A 1 71 ? -13.087 6.359 -17.792 1.00 94.19 71 GLN A O 1
ATOM 534 N N . PHE A 1 72 ? -12.742 6.029 -15.598 1.00 93.25 72 PHE A N 1
ATOM 535 C CA . PHE A 1 72 ? -12.220 4.673 -15.743 1.00 93.25 72 PHE A CA 1
ATOM 536 C C . PHE A 1 72 ? -12.479 3.833 -14.490 1.00 93.25 72 PHE A C 1
ATOM 538 O O . PHE A 1 72 ? -12.648 4.361 -13.393 1.00 93.25 72 PHE A O 1
ATOM 545 N N . GLN A 1 73 ? -12.507 2.511 -14.659 1.00 93.31 73 GLN A N 1
ATOM 546 C CA . GLN A 1 73 ? -12.637 1.573 -13.544 1.00 93.31 73 GLN A CA 1
ATOM 547 C C . GLN A 1 73 ? -11.289 1.365 -12.839 1.00 93.31 73 GLN A C 1
ATOM 549 O O . GLN A 1 73 ? -10.259 1.330 -13.520 1.00 93.31 73 GLN A O 1
ATOM 554 N N . PRO A 1 74 ? -11.252 1.172 -11.509 1.00 92.25 74 PRO A N 1
ATOM 555 C CA . PRO A 1 74 ? -10.020 0.836 -10.809 1.00 92.25 74 PRO A CA 1
ATOM 556 C C . PRO A 1 74 ? -9.416 -0.476 -11.344 1.00 92.25 74 PRO A C 1
ATOM 558 O O . PRO A 1 74 ? -10.045 -1.530 -11.291 1.00 92.25 74 PRO A O 1
ATOM 561 N N . THR A 1 75 ? -8.183 -0.430 -11.859 1.00 90.12 75 THR A N 1
ATOM 562 C CA . THR A 1 75 ? -7.463 -1.614 -12.383 1.00 90.12 75 THR A CA 1
ATOM 563 C C . THR A 1 75 ? -6.254 -2.031 -11.543 1.00 90.12 75 THR A C 1
ATOM 565 O O . THR A 1 75 ? -5.610 -3.033 -11.862 1.00 90.12 75 THR A O 1
ATOM 568 N N . HIS A 1 76 ? -5.952 -1.275 -10.487 1.00 92.31 76 HIS A N 1
ATOM 569 C CA . HIS A 1 76 ? -4.675 -1.269 -9.772 1.00 92.31 76 HIS A CA 1
ATOM 570 C C . HIS A 1 76 ? -4.735 -2.018 -8.453 1.00 92.31 76 HIS A C 1
ATOM 572 O O . HIS A 1 76 ? -5.670 -1.834 -7.680 1.00 92.31 76 HIS A O 1
ATOM 578 N N . GLN A 1 77 ? -3.655 -2.721 -8.132 1.00 92.31 77 GLN A N 1
ATOM 579 C CA . GLN A 1 77 ? -3.265 -2.955 -6.752 1.00 92.31 77 GLN A CA 1
ATOM 580 C C . GLN A 1 77 ? -2.396 -1.787 -6.278 1.00 92.31 77 GLN A C 1
ATOM 582 O O . GLN A 1 77 ? -1.363 -1.492 -6.883 1.00 92.31 77 GLN A O 1
ATOM 587 N N . LEU A 1 78 ? -2.814 -1.139 -5.193 1.00 92.88 78 LEU A N 1
ATOM 588 C CA . LEU A 1 78 ? -2.064 -0.066 -4.545 1.00 92.88 78 LEU A CA 1
ATOM 589 C C . LEU A 1 78 ? -1.179 -0.645 -3.440 1.00 92.88 78 LEU A C 1
ATOM 591 O O . LEU A 1 78 ? -1.628 -1.493 -2.664 1.00 92.88 78 LEU A O 1
ATOM 595 N N . ILE A 1 79 ? 0.061 -0.167 -3.365 1.00 93.88 79 ILE A N 1
ATOM 596 C CA . ILE A 1 79 ? 1.004 -0.437 -2.281 1.00 93.88 79 ILE A CA 1
ATOM 597 C C . ILE A 1 79 ? 1.510 0.895 -1.752 1.00 93.88 79 ILE A C 1
ATOM 599 O O . ILE A 1 79 ? 2.094 1.677 -2.497 1.00 93.88 79 ILE A O 1
ATOM 603 N N . LEU A 1 80 ? 1.312 1.134 -0.460 1.00 92.31 80 LEU A N 1
ATOM 604 C CA . LEU A 1 80 ? 1.935 2.243 0.249 1.00 92.31 80 LEU A CA 1
ATOM 605 C C . LEU A 1 80 ? 3.173 1.720 0.980 1.00 92.31 80 LEU A C 1
ATOM 607 O O . LEU A 1 80 ? 3.055 0.935 1.919 1.00 92.31 80 LEU A O 1
ATOM 611 N N . GLN A 1 81 ? 4.352 2.155 0.549 1.00 92.06 81 GLN A N 1
ATOM 612 C CA . GLN A 1 81 ? 5.596 1.924 1.270 1.00 92.06 81 GLN A CA 1
ATOM 613 C C . GLN A 1 81 ? 5.843 3.101 2.216 1.00 92.06 81 GLN A C 1
ATOM 615 O O . GLN A 1 81 ? 6.007 4.238 1.774 1.00 92.06 81 GLN A O 1
ATOM 620 N N . THR A 1 82 ? 5.891 2.823 3.518 1.00 88.56 82 THR A N 1
ATOM 621 C CA . THR A 1 82 ? 6.111 3.850 4.540 1.00 88.56 82 THR A CA 1
ATOM 622 C C . THR A 1 82 ? 6.875 3.300 5.744 1.00 88.56 82 THR A C 1
ATOM 624 O O . THR A 1 82 ? 6.791 2.113 6.061 1.00 88.56 82 THR A O 1
ATOM 627 N N . ASN A 1 83 ? 7.629 4.179 6.407 1.00 88.38 83 ASN A N 1
ATOM 628 C CA . ASN A 1 83 ? 8.275 3.902 7.694 1.00 88.38 83 ASN A CA 1
ATOM 629 C C . ASN A 1 83 ? 7.375 4.269 8.882 1.00 88.38 83 ASN A C 1
ATOM 631 O O . ASN A 1 83 ? 7.613 3.808 9.997 1.00 88.38 83 ASN A O 1
ATOM 635 N N . HIS A 1 84 ? 6.352 5.092 8.648 1.00 86.31 84 HIS A N 1
ATOM 636 C CA . HIS A 1 84 ? 5.431 5.571 9.667 1.00 86.31 84 HIS A CA 1
ATOM 637 C C . HIS A 1 84 ? 4.007 5.262 9.225 1.00 86.31 84 HIS A C 1
ATOM 639 O O . HIS A 1 84 ? 3.591 5.624 8.132 1.00 86.31 84 HIS A O 1
ATOM 645 N N . LYS A 1 85 ? 3.246 4.561 10.065 1.00 88.25 85 LYS A N 1
ATOM 646 C CA . LYS A 1 85 ? 1.862 4.214 9.737 1.00 88.25 85 LYS A CA 1
ATOM 647 C C . LYS A 1 85 ? 1.052 5.523 9.636 1.00 88.25 85 LYS A C 1
ATOM 649 O O . LYS A 1 85 ? 1.123 6.313 10.582 1.00 88.25 85 LYS A O 1
ATOM 654 N N . PRO A 1 86 ? 0.323 5.786 8.536 1.00 88.81 86 PRO A N 1
ATOM 655 C CA . PRO A 1 86 ? -0.498 6.986 8.453 1.00 88.81 86 PRO A CA 1
ATOM 656 C C . PRO A 1 86 ? -1.609 6.938 9.504 1.00 88.81 86 PRO A C 1
ATOM 658 O O . PRO A 1 86 ? -1.984 5.882 9.995 1.00 88.81 86 PRO A O 1
ATOM 661 N N . ARG A 1 87 ? -2.169 8.078 9.887 1.00 88.00 87 ARG A N 1
ATOM 662 C CA . ARG A 1 87 ? -3.300 8.073 10.817 1.00 88.00 87 ARG A CA 1
ATOM 663 C C . ARG A 1 87 ? -4.580 7.697 10.075 1.00 88.00 87 ARG A C 1
ATOM 665 O O . ARG A 1 87 ? -4.930 8.354 9.094 1.00 88.00 87 ARG A O 1
ATOM 672 N N . VAL A 1 88 ? -5.308 6.704 10.577 1.00 89.06 88 VAL A N 1
ATOM 673 C CA . VAL A 1 88 ? -6.663 6.359 10.116 1.00 89.06 88 VAL A CA 1
ATOM 674 C C . VAL A 1 88 ? -7.654 6.829 11.173 1.00 89.06 88 VAL A C 1
ATOM 676 O O . VAL A 1 88 ? -7.456 6.594 12.359 1.00 89.06 88 VAL A O 1
ATOM 679 N N . THR A 1 89 ? -8.687 7.560 10.764 1.00 83.44 89 THR A N 1
ATOM 680 C CA . THR A 1 89 ? -9.720 8.082 11.673 1.00 83.44 89 THR A CA 1
ATOM 681 C C . THR A 1 89 ? -10.971 7.215 11.703 1.00 83.44 89 THR A C 1
ATOM 683 O O . THR A 1 89 ? -11.646 7.161 12.728 1.00 83.44 89 THR A O 1
ATOM 686 N N . GLY A 1 90 ? -11.280 6.529 10.605 1.00 77.62 90 GLY A N 1
ATOM 687 C CA . GLY A 1 90 ? -12.365 5.569 10.532 1.00 77.62 90 GLY A CA 1
ATOM 688 C C . GLY A 1 90 ? -12.095 4.362 11.423 1.00 77.62 90 GLY A C 1
ATOM 689 O O . GLY A 1 90 ? -11.133 3.621 11.226 1.00 77.62 90 GLY A O 1
ATOM 690 N N . THR A 1 91 ? -12.984 4.132 12.384 1.00 70.75 91 THR A N 1
ATOM 691 C CA . THR A 1 91 ? -13.032 2.896 13.178 1.00 70.75 91 THR A CA 1
ATOM 692 C C . THR A 1 91 ? -13.905 1.822 12.514 1.00 70.75 91 THR A C 1
ATOM 694 O O . THR A 1 91 ? -13.909 0.670 12.955 1.00 70.75 91 THR A O 1
ATOM 697 N N . ASP A 1 92 ? -14.608 2.177 11.427 1.00 73.75 92 ASP A N 1
ATOM 698 C CA . ASP A 1 92 ? -15.480 1.285 10.659 1.00 73.75 92 ASP A CA 1
ATOM 699 C C . ASP A 1 92 ? -14.713 0.176 9.917 1.00 73.75 92 ASP A C 1
ATOM 701 O O . ASP A 1 92 ? -13.587 0.355 9.455 1.00 73.75 92 ASP A O 1
ATOM 705 N N . ASP A 1 93 ? -15.349 -0.983 9.728 1.00 82.19 93 ASP A N 1
ATOM 706 C CA . ASP A 1 93 ? -14.766 -2.078 8.933 1.00 82.19 93 ASP A CA 1
ATOM 707 C C . ASP A 1 93 ? -14.576 -1.706 7.452 1.00 82.19 93 ASP A C 1
ATOM 709 O O . ASP A 1 93 ? -13.870 -2.390 6.706 1.00 82.19 93 ASP A O 1
ATOM 713 N N . GLY A 1 94 ? -15.200 -0.618 6.997 1.00 87.06 94 GLY A N 1
ATOM 714 C CA . GLY A 1 94 ? -15.147 -0.147 5.624 1.00 87.06 94 GLY A CA 1
ATOM 715 C C . GLY A 1 94 ? -13.728 0.193 5.185 1.00 87.06 94 GLY A C 1
ATOM 716 O O . GLY A 1 94 ? -13.319 -0.249 4.110 1.00 87.06 94 GLY A O 1
ATOM 717 N N . ILE A 1 95 ? -12.963 0.946 5.975 1.00 90.31 95 ILE A N 1
ATOM 718 C CA . ILE A 1 95 ? -11.554 1.215 5.647 1.00 90.31 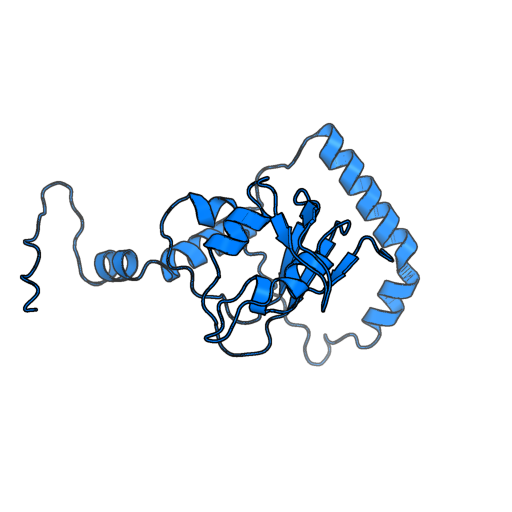95 ILE A CA 1
ATOM 719 C C . ILE A 1 95 ? -10.658 0.016 5.988 1.00 90.31 95 ILE A C 1
ATOM 721 O O . ILE A 1 95 ? -9.844 -0.399 5.162 1.00 90.31 95 ILE A O 1
ATOM 725 N N . TRP A 1 96 ? -10.866 -0.621 7.142 1.00 91.44 96 TRP A N 1
ATOM 726 C CA . TRP A 1 96 ? -9.986 -1.686 7.634 1.00 91.44 96 TRP A CA 1
ATOM 727 C C . TRP A 1 96 ? -10.031 -2.966 6.794 1.00 91.44 96 TRP A C 1
ATOM 729 O O . TRP A 1 96 ? -9.010 -3.631 6.624 1.00 91.44 96 TRP A O 1
ATOM 739 N N . ARG A 1 97 ? -11.151 -3.274 6.125 1.00 90.88 97 ARG A N 1
ATOM 740 C CA . ARG A 1 97 ? -11.199 -4.397 5.170 1.00 90.88 97 ARG A CA 1
ATOM 741 C C . ARG A 1 97 ? -10.303 -4.194 3.938 1.00 90.88 97 ARG A C 1
ATOM 743 O O . ARG A 1 97 ? -9.979 -5.183 3.286 1.00 90.88 97 ARG A O 1
ATOM 750 N N . ARG A 1 98 ? -9.912 -2.949 3.630 1.00 91.56 98 ARG A N 1
ATOM 751 C CA . ARG A 1 98 ? -9.094 -2.550 2.466 1.00 91.56 98 ARG A CA 1
ATOM 752 C C . ARG A 1 98 ? -7.608 -2.394 2.792 1.00 91.56 98 ARG A C 1
ATOM 754 O O . ARG A 1 98 ? -6.798 -2.315 1.874 1.00 91.56 98 ARG A O 1
ATOM 761 N N . ILE A 1 99 ? -7.248 -2.355 4.074 1.00 92.69 99 ILE A N 1
ATOM 762 C CA . ILE A 1 99 ? -5.867 -2.195 4.533 1.00 92.69 99 ILE A CA 1
ATOM 763 C C . ILE A 1 99 ? -5.310 -3.558 4.944 1.00 92.69 99 ILE A C 1
ATOM 765 O O . ILE A 1 99 ? -5.963 -4.343 5.632 1.00 92.69 99 ILE A O 1
ATOM 769 N N . ARG A 1 100 ? -4.081 -3.844 4.517 1.00 94.06 100 ARG A N 1
ATOM 770 C CA . ARG A 1 100 ? -3.273 -4.962 5.013 1.00 94.06 100 ARG A CA 1
ATOM 771 C C . ARG A 1 100 ? -1.880 -4.431 5.309 1.00 94.06 100 ARG A C 1
ATOM 773 O O . ARG A 1 100 ? -1.184 -4.008 4.388 1.00 94.06 100 ARG A O 1
ATOM 780 N N . LEU A 1 101 ? -1.484 -4.431 6.580 1.00 95.06 101 LEU A N 1
ATOM 781 C CA . LEU A 1 101 ? -0.139 -4.030 6.979 1.00 95.06 101 LEU A CA 1
ATOM 782 C C . LEU A 1 101 ? 0.803 -5.229 6.856 1.00 95.06 101 LEU A C 1
ATOM 784 O O . LEU A 1 101 ? 0.669 -6.207 7.587 1.00 95.06 101 LEU A O 1
ATOM 788 N N . ILE A 1 102 ? 1.767 -5.148 5.940 1.00 95.56 102 ILE A N 1
ATOM 789 C CA . ILE A 1 102 ? 2.818 -6.159 5.781 1.00 95.56 102 ILE A CA 1
ATOM 790 C C . ILE A 1 102 ? 4.075 -5.647 6.496 1.00 95.56 102 ILE A C 1
ATOM 792 O O . ILE A 1 102 ? 4.729 -4.739 5.978 1.00 95.56 102 ILE A O 1
ATOM 796 N N . PRO A 1 103 ? 4.425 -6.174 7.684 1.00 94.56 103 PRO A N 1
ATOM 797 C CA . PRO A 1 103 ? 5.556 -5.667 8.446 1.00 94.56 103 PRO A CA 1
ATOM 798 C C . PRO A 1 103 ? 6.886 -6.225 7.916 1.00 94.56 103 PRO A C 1
ATOM 800 O O . PRO A 1 103 ? 7.113 -7.434 7.887 1.00 94.56 103 PRO A O 1
ATOM 803 N N . PHE A 1 104 ? 7.808 -5.333 7.555 1.00 93.62 104 PHE A N 1
ATOM 804 C CA . PHE A 1 104 ? 9.189 -5.680 7.208 1.00 93.62 104 PHE A CA 1
ATOM 805 C C . PHE A 1 104 ? 10.059 -5.571 8.470 1.00 93.62 104 PHE A C 1
ATOM 807 O O . PHE A 1 104 ? 10.666 -4.538 8.741 1.00 93.62 104 PHE A O 1
ATOM 814 N N . THR A 1 105 ? 10.078 -6.628 9.287 1.00 91.94 105 THR A N 1
ATOM 815 C CA . THR A 1 105 ? 10.686 -6.609 10.636 1.00 91.94 105 THR A CA 1
ATOM 816 C C . THR A 1 105 ? 12.193 -6.877 10.662 1.00 91.94 105 THR A C 1
ATOM 818 O O . THR A 1 105 ? 12.849 -6.651 11.679 1.00 91.94 105 THR A O 1
ATOM 821 N N . VAL A 1 106 ? 12.768 -7.348 9.553 1.00 92.06 106 VAL A N 1
ATOM 822 C CA . VAL A 1 106 ? 14.189 -7.708 9.464 1.00 92.06 106 VAL A CA 1
ATOM 823 C C . VAL A 1 106 ? 15.016 -6.510 9.001 1.00 92.06 106 VAL A C 1
ATOM 825 O O . VAL A 1 106 ? 14.738 -5.913 7.964 1.00 92.06 106 VAL A O 1
ATOM 828 N N . LYS A 1 107 ? 16.079 -6.188 9.749 1.00 88.75 107 LYS A N 1
ATOM 829 C CA . LYS A 1 107 ? 17.049 -5.141 9.396 1.00 88.75 107 LYS A CA 1
ATOM 830 C C . LYS A 1 107 ? 18.351 -5.755 8.880 1.00 88.75 107 LYS A C 1
ATOM 832 O O . LYS A 1 107 ? 18.929 -6.634 9.520 1.00 88.75 107 LYS A O 1
ATOM 837 N N . PHE A 1 108 ? 18.839 -5.241 7.754 1.00 89.38 108 PHE A N 1
ATOM 838 C CA . PHE A 1 108 ? 20.089 -5.664 7.117 1.00 89.38 108 PHE A CA 1
ATOM 839 C C . PHE A 1 108 ? 21.160 -4.575 7.293 1.00 89.38 108 PHE A C 1
ATOM 841 O O . PHE A 1 108 ? 21.290 -3.675 6.466 1.00 89.38 108 PHE A O 1
ATOM 848 N N . THR A 1 109 ? 21.901 -4.620 8.404 1.00 89.56 109 THR A N 1
ATOM 849 C CA . THR A 1 109 ? 22.953 -3.642 8.747 1.00 89.56 109 THR A CA 1
ATOM 850 C C . THR A 1 109 ? 24.321 -4.308 8.930 1.00 89.56 109 THR A C 1
ATOM 852 O O . THR A 1 109 ? 24.415 -5.519 9.146 1.00 89.56 109 THR A O 1
ATOM 855 N N . GLY A 1 110 ? 25.398 -3.517 8.825 1.00 90.31 110 GLY A N 1
ATOM 856 C CA . GLY A 1 110 ? 26.778 -3.993 8.979 1.00 90.31 110 GLY A CA 1
ATOM 857 C C . GLY A 1 110 ? 27.096 -5.150 8.032 1.00 90.31 110 GLY A C 1
ATOM 858 O O . GLY A 1 110 ? 26.807 -5.077 6.840 1.00 90.31 110 GLY A O 1
ATOM 859 N N . ASN A 1 111 ? 27.610 -6.249 8.583 1.00 87.81 111 ASN A N 1
ATOM 860 C CA . ASN A 1 111 ? 28.005 -7.442 7.824 1.00 87.81 111 ASN A CA 1
ATOM 861 C C . ASN A 1 111 ? 26.831 -8.191 7.164 1.00 87.81 111 ASN A C 1
ATOM 863 O O . ASN A 1 111 ? 27.061 -9.097 6.373 1.00 87.81 111 ASN A O 1
ATOM 867 N N . ARG A 1 112 ? 25.574 -7.844 7.484 1.00 87.81 112 ARG A N 1
ATOM 868 C CA . ARG A 1 112 ? 24.377 -8.399 6.823 1.00 87.81 112 ARG A CA 1
ATOM 869 C C . ARG A 1 112 ? 23.922 -7.581 5.613 1.00 87.81 112 ARG A C 1
ATOM 871 O O . ARG A 1 112 ? 22.980 -7.988 4.939 1.00 87.81 112 ARG A O 1
ATOM 878 N N . LYS A 1 113 ? 24.526 -6.415 5.365 1.00 90.25 113 LYS A N 1
ATOM 879 C CA . LYS A 1 113 ? 24.185 -5.568 4.222 1.00 90.25 113 LYS A CA 1
ATOM 880 C C . LYS A 1 113 ? 24.832 -6.142 2.961 1.00 90.25 113 LYS A C 1
ATOM 882 O O . LYS A 1 113 ? 26.035 -6.007 2.768 1.00 90.25 113 LYS A O 1
ATOM 887 N N . ASP A 1 114 ? 24.023 -6.743 2.098 1.00 89.19 114 ASP A N 1
ATOM 888 C CA . ASP A 1 114 ? 24.458 -7.167 0.767 1.00 89.19 114 ASP A CA 1
ATOM 889 C C . ASP A 1 114 ? 24.284 -6.002 -0.220 1.00 89.19 114 ASP A C 1
ATOM 891 O O . ASP A 1 114 ? 23.170 -5.671 -0.626 1.00 89.19 114 ASP A O 1
ATOM 895 N N . VAL A 1 115 ? 25.390 -5.345 -0.576 1.00 91.25 115 VAL A N 1
ATOM 896 C CA . VAL A 1 115 ? 25.392 -4.252 -1.566 1.00 91.25 115 VAL A CA 1
ATOM 897 C C . VAL A 1 115 ? 25.222 -4.753 -2.999 1.00 91.25 115 VAL A C 1
ATOM 899 O O . VAL A 1 115 ? 24.883 -3.950 -3.856 1.00 91.25 115 VAL A O 1
ATOM 902 N N . THR A 1 116 ? 25.423 -6.055 -3.235 1.00 93.56 116 THR A N 1
ATOM 903 C CA . THR A 1 116 ? 25.283 -6.706 -4.549 1.00 93.56 116 THR A CA 1
ATOM 904 C C . THR A 1 116 ? 23.878 -7.262 -4.791 1.00 93.56 116 THR A C 1
ATOM 906 O O . THR A 1 116 ? 23.592 -7.882 -5.819 1.00 93.56 116 THR A O 1
ATOM 909 N N . LEU A 1 117 ? 22.977 -7.087 -3.816 1.00 91.81 117 LEU A N 1
ATOM 910 C CA . LEU A 1 117 ? 21.614 -7.597 -3.879 1.00 91.81 117 LEU A CA 1
ATOM 911 C C . LEU A 1 117 ? 20.849 -7.102 -5.122 1.00 91.81 117 LEU A C 1
ATOM 913 O O . LEU A 1 117 ? 20.187 -7.934 -5.743 1.00 91.81 117 LEU A O 1
ATOM 917 N N . PRO A 1 118 ? 20.927 -5.819 -5.539 1.00 92.56 118 PRO A N 1
ATOM 918 C CA . PRO A 1 118 ? 20.263 -5.368 -6.761 1.00 92.56 118 PRO A CA 1
ATOM 919 C C . PRO A 1 118 ? 20.743 -6.111 -8.013 1.00 92.56 118 PRO A C 1
ATOM 921 O O . PRO A 1 118 ? 19.923 -6.517 -8.834 1.00 92.56 118 PRO A O 1
ATOM 924 N N . GLU A 1 119 ? 22.050 -6.328 -8.166 1.00 94.69 119 GLU A N 1
ATOM 925 C CA . GLU A 1 119 ? 22.630 -7.045 -9.305 1.00 94.69 119 GLU A CA 1
ATOM 926 C C . GLU A 1 119 ? 22.195 -8.511 -9.308 1.00 94.69 119 GLU A C 1
ATOM 928 O O . GLU A 1 119 ? 21.786 -9.036 -10.344 1.00 94.69 119 GLU A O 1
ATOM 933 N N . ARG A 1 120 ? 22.203 -9.156 -8.137 1.00 94.00 120 ARG A N 1
ATOM 934 C CA . ARG A 1 120 ? 21.746 -10.543 -7.975 1.00 94.00 120 ARG A CA 1
ATOM 935 C C . ARG A 1 120 ? 20.261 -10.696 -8.293 1.00 94.00 120 ARG A C 1
ATOM 937 O O . ARG A 1 120 ? 19.888 -11.609 -9.019 1.00 94.00 120 ARG A O 1
ATOM 944 N N . LEU A 1 121 ? 19.415 -9.790 -7.802 1.00 93.19 121 LEU A N 1
ATOM 945 C CA . LEU A 1 121 ? 17.983 -9.796 -8.117 1.00 93.19 121 LEU A CA 1
ATOM 946 C C . LEU A 1 121 ? 17.729 -9.554 -9.609 1.00 93.19 121 LEU A C 1
ATOM 948 O O . LEU A 1 121 ? 16.830 -10.170 -10.175 1.00 93.19 121 LEU A O 1
ATOM 952 N N . ASN A 1 122 ? 18.530 -8.697 -10.254 1.00 93.00 122 ASN A N 1
ATOM 953 C CA . ASN A 1 122 ? 18.453 -8.479 -11.697 1.00 93.00 122 ASN A CA 1
ATOM 954 C C . ASN A 1 122 ? 18.852 -9.728 -12.499 1.00 93.00 122 ASN A C 1
ATOM 956 O O . ASN A 1 122 ? 18.192 -10.057 -13.483 1.00 93.00 122 ASN A O 1
ATOM 960 N N . ALA A 1 123 ? 19.896 -10.442 -12.071 1.00 95.38 123 ALA A N 1
ATOM 961 C CA . ALA A 1 123 ? 20.306 -11.699 -12.696 1.00 95.38 123 ALA A CA 1
ATOM 962 C C . ALA A 1 123 ? 19.236 -12.802 -12.556 1.00 95.38 123 ALA A C 1
ATOM 964 O O . ALA A 1 123 ? 19.051 -13.600 -13.469 1.00 95.38 123 ALA A O 1
ATOM 965 N N . GLU A 1 124 ? 18.481 -12.796 -11.454 1.00 95.06 124 GLU A N 1
ATOM 966 C CA . GLU A 1 124 ? 17.438 -13.782 -11.135 1.00 95.06 124 GLU A CA 1
ATOM 967 C C . GLU A 1 124 ? 16.023 -13.381 -11.602 1.00 95.06 124 GLU A C 1
ATOM 969 O O . GLU A 1 124 ? 15.036 -14.023 -11.232 1.00 95.06 124 GLU A O 1
ATOM 974 N N . LEU A 1 125 ? 15.871 -12.331 -12.423 1.00 92.44 125 LEU A N 1
ATOM 975 C CA . LEU A 1 125 ? 14.547 -11.832 -12.837 1.00 92.44 125 LEU A CA 1
ATOM 976 C C . LEU A 1 125 ? 13.667 -12.905 -13.488 1.00 92.44 125 LEU A C 1
ATOM 978 O O . LEU A 1 125 ? 12.452 -12.909 -13.278 1.00 92.44 125 LEU A O 1
ATOM 982 N N . SER A 1 126 ? 14.257 -13.815 -14.266 1.00 93.62 126 SER A N 1
ATOM 983 C CA . SER A 1 126 ? 13.533 -14.933 -14.881 1.00 93.62 126 SER A CA 1
ATOM 984 C C . SER A 1 126 ? 12.993 -15.910 -13.831 1.00 93.62 126 SER A C 1
ATOM 986 O O . SER A 1 126 ? 11.847 -16.353 -13.939 1.00 93.62 126 SER A O 1
ATOM 988 N N . GLY A 1 127 ? 13.770 -16.195 -12.783 1.00 95.62 127 GLY A N 1
ATOM 989 C CA . GLY A 1 127 ? 13.358 -17.012 -11.643 1.00 95.62 127 GLY A CA 1
ATOM 990 C C . GLY A 1 127 ? 12.240 -16.353 -10.836 1.00 95.62 127 GLY A C 1
ATOM 991 O O . GLY A 1 127 ? 11.227 -16.990 -10.551 1.00 95.62 127 GLY A O 1
ATOM 992 N N . ILE A 1 128 ? 12.364 -15.054 -10.552 1.00 93.94 128 ILE A N 1
ATOM 993 C CA . ILE A 1 128 ? 11.334 -14.271 -9.848 1.00 93.94 128 ILE A CA 1
ATOM 994 C C . ILE A 1 128 ? 10.029 -14.242 -10.653 1.00 93.94 128 ILE A C 1
ATOM 996 O O . ILE A 1 128 ? 8.951 -14.443 -10.091 1.00 93.94 128 ILE A O 1
ATOM 1000 N N . LEU A 1 129 ? 10.107 -14.035 -11.973 1.00 92.38 129 LEU A N 1
ATOM 1001 C CA . LEU A 1 129 ? 8.933 -14.072 -12.846 1.00 92.38 129 LEU A CA 1
ATOM 1002 C C . LEU A 1 129 ? 8.282 -15.457 -12.845 1.00 92.38 129 LEU A C 1
ATOM 1004 O O . LEU A 1 129 ? 7.065 -15.563 -12.714 1.00 92.38 129 LEU A O 1
ATOM 1008 N N . THR A 1 130 ? 9.089 -16.512 -12.953 1.00 95.88 130 THR A N 1
ATOM 1009 C CA . THR A 1 130 ? 8.611 -17.900 -12.913 1.00 95.88 130 THR A CA 1
ATOM 1010 C C . THR A 1 130 ? 7.883 -18.184 -11.601 1.00 95.88 130 THR A C 1
ATOM 1012 O O . THR A 1 130 ? 6.774 -18.717 -11.615 1.00 95.88 130 THR A O 1
ATOM 1015 N N . TRP A 1 131 ? 8.451 -17.755 -10.473 1.00 95.50 131 TRP A N 1
ATOM 1016 C CA . TRP A 1 131 ? 7.825 -17.883 -9.160 1.00 95.50 131 TRP A CA 1
ATOM 1017 C C . TRP A 1 131 ? 6.501 -17.112 -9.066 1.00 95.50 131 TRP A C 1
ATOM 1019 O O . TRP A 1 131 ? 5.512 -17.650 -8.571 1.00 95.50 131 TRP A O 1
ATOM 1029 N N . ALA A 1 132 ? 6.430 -15.892 -9.610 1.00 92.69 132 ALA A N 1
ATOM 1030 C CA . ALA A 1 132 ? 5.188 -15.118 -9.656 1.00 92.69 132 ALA A CA 1
ATOM 1031 C C . ALA A 1 132 ? 4.095 -15.803 -10.504 1.00 92.69 132 ALA A C 1
ATOM 1033 O O . ALA A 1 132 ? 2.928 -15.827 -10.107 1.00 92.69 132 ALA A O 1
ATOM 1034 N N . VAL A 1 133 ? 4.463 -16.409 -11.639 1.00 93.81 133 VAL A N 1
ATOM 1035 C CA . VAL A 1 133 ? 3.538 -17.184 -12.487 1.00 93.81 133 VAL A CA 1
ATOM 1036 C C . VAL A 1 133 ? 3.048 -18.441 -11.765 1.00 93.81 133 VAL A C 1
ATOM 1038 O O . VAL A 1 133 ? 1.854 -18.739 -11.797 1.00 93.81 133 VAL A O 1
ATOM 1041 N N . MET A 1 134 ? 3.925 -19.158 -11.058 1.00 94.81 134 MET A N 1
ATOM 1042 C CA . MET A 1 134 ? 3.515 -20.281 -10.203 1.00 94.81 134 MET A CA 1
ATOM 1043 C C . MET A 1 134 ? 2.542 -19.825 -9.110 1.00 94.81 134 MET A C 1
ATOM 1045 O O . MET A 1 134 ? 1.508 -20.460 -8.904 1.00 94.81 134 MET A O 1
ATOM 1049 N N . GLY A 1 135 ? 2.815 -18.678 -8.481 1.00 92.56 135 GLY A N 1
ATOM 1050 C CA . GLY A 1 135 ? 1.913 -18.044 -7.521 1.00 92.56 135 GLY A CA 1
ATOM 1051 C C . GLY A 1 135 ? 0.522 -17.770 -8.099 1.00 92.56 135 GLY A C 1
ATOM 1052 O O . GLY A 1 135 ? -0.481 -18.037 -7.438 1.00 92.56 135 GLY A O 1
ATOM 1053 N N . TRP A 1 136 ? 0.438 -17.317 -9.353 1.00 92.19 136 TRP A N 1
ATOM 1054 C CA . TRP A 1 136 ? -0.837 -17.159 -10.058 1.00 92.19 136 TRP A CA 1
ATOM 1055 C C . TRP A 1 136 ? -1.582 -18.486 -10.246 1.00 92.19 136 TRP A C 1
ATOM 1057 O O . TRP A 1 136 ? -2.795 -18.538 -10.036 1.00 92.19 136 TRP A O 1
ATOM 1067 N N . HIS A 1 137 ? -0.885 -19.569 -10.599 1.00 94.38 137 HIS A N 1
ATOM 1068 C CA . HIS A 1 137 ? -1.506 -20.891 -10.710 1.00 94.38 137 HIS A CA 1
ATOM 1069 C C . HIS A 1 137 ? -2.067 -21.378 -9.370 1.00 94.38 137 HIS A C 1
ATOM 1071 O O . HIS A 1 137 ? -3.208 -21.842 -9.332 1.00 94.38 137 HIS A O 1
ATOM 1077 N N . TRP A 1 138 ? -1.318 -21.216 -8.275 1.00 92.69 138 TRP A N 1
ATOM 1078 C CA . TRP A 1 138 ? -1.804 -21.539 -6.929 1.00 92.69 138 TRP A CA 1
ATOM 1079 C C . TRP A 1 138 ? -3.028 -20.704 -6.557 1.00 92.69 138 TRP A C 1
ATOM 1081 O O . TRP A 1 138 ? -4.039 -21.250 -6.122 1.00 92.69 138 TRP A O 1
ATOM 1091 N N . TYR A 1 139 ? -2.977 -19.393 -6.803 1.00 91.69 139 TYR A N 1
ATOM 1092 C CA . TYR A 1 139 ? -4.097 -18.492 -6.540 1.00 91.69 139 TYR A CA 1
ATOM 1093 C C . TYR A 1 139 ? -5.346 -18.853 -7.352 1.00 91.69 139 TYR A C 1
ATOM 1095 O O . TYR A 1 139 ? -6.451 -18.830 -6.823 1.00 91.69 139 TYR A O 1
ATOM 1103 N N . ARG A 1 140 ? -5.207 -19.217 -8.631 1.00 94.00 140 ARG A N 1
ATOM 1104 C CA . ARG A 1 140 ? -6.356 -19.648 -9.440 1.00 94.00 140 ARG A CA 1
ATOM 1105 C C . ARG A 1 140 ? -6.980 -20.949 -8.947 1.00 94.00 140 ARG A C 1
ATOM 1107 O O . ARG A 1 140 ? -8.189 -21.104 -9.083 1.00 94.00 140 ARG A O 1
ATOM 1114 N N . ALA A 1 141 ? -6.162 -21.884 -8.472 1.00 93.50 141 ALA A N 1
ATOM 1115 C CA . ALA A 1 141 ? -6.626 -23.194 -8.033 1.00 93.50 141 ALA A CA 1
ATOM 1116 C C . ALA A 1 141 ? -7.302 -23.134 -6.656 1.00 93.50 141 ALA A C 1
ATOM 1118 O O . ALA A 1 141 ? -8.324 -23.778 -6.446 1.00 93.50 141 ALA A O 1
ATOM 1119 N N . GLU A 1 142 ? -6.739 -22.354 -5.732 1.00 90.75 142 GLU A N 1
ATOM 1120 C CA . GLU A 1 142 ? -7.109 -22.388 -4.311 1.00 90.75 142 GLU A CA 1
ATOM 1121 C C . GLU A 1 142 ? -7.710 -21.065 -3.804 1.00 90.75 142 GLU A C 1
ATOM 1123 O O . GLU A 1 142 ? -8.195 -20.993 -2.676 1.00 90.75 142 GLU A O 1
ATOM 1128 N N . GLY A 1 143 ? -7.703 -20.013 -4.626 1.00 88.44 143 GLY A N 1
ATOM 1129 C CA . GLY A 1 143 ? -8.081 -18.658 -4.229 1.00 88.44 143 GLY A CA 1
ATOM 1130 C C . GLY A 1 143 ? -7.026 -17.972 -3.355 1.00 88.44 143 GLY A C 1
ATOM 1131 O O . GLY A 1 143 ? -5.899 -18.446 -3.182 1.00 88.44 143 GLY A O 1
ATOM 1132 N N . PHE A 1 144 ? -7.393 -16.823 -2.778 1.00 80.38 144 PHE A N 1
ATOM 1133 C CA . PHE A 1 144 ? -6.588 -16.232 -1.709 1.00 80.38 144 PHE A CA 1
ATOM 1134 C C . PHE A 1 144 ? -6.813 -17.058 -0.443 1.00 80.38 144 PHE A C 1
ATOM 1136 O O . PHE A 1 144 ? -7.913 -17.055 0.112 1.00 80.38 144 PHE A O 1
ATOM 1143 N N . LYS A 1 145 ? -5.777 -17.761 0.025 1.00 76.06 145 LYS A N 1
ATOM 1144 C CA . LYS A 1 145 ? -5.800 -18.368 1.362 1.00 76.06 145 LYS A CA 1
ATOM 1145 C C . LYS A 1 145 ? -6.001 -17.283 2.420 1.00 76.06 145 LYS A C 1
ATOM 1147 O O . LYS A 1 145 ? -5.786 -16.100 2.160 1.00 76.06 145 LYS A O 1
ATOM 1152 N N . ALA A 1 146 ? -6.399 -17.693 3.621 1.00 83.50 146 ALA A N 1
ATOM 1153 C CA . ALA A 1 146 ? -6.532 -16.779 4.749 1.00 83.50 146 ALA A CA 1
ATOM 1154 C C . ALA A 1 146 ? -5.291 -15.877 4.892 1.00 83.50 146 ALA A C 1
ATOM 1156 O O . ALA A 1 146 ? -4.157 -16.326 4.699 1.00 83.50 146 ALA A O 1
ATOM 1157 N N . THR A 1 147 ? -5.520 -14.603 5.228 1.00 88.69 147 THR A N 1
ATOM 1158 C CA . THR A 1 147 ? -4.448 -13.634 5.488 1.00 88.69 147 THR A CA 1
ATOM 1159 C C . THR A 1 147 ? -3.466 -14.220 6.513 1.00 88.69 147 THR A C 1
ATOM 1161 O O . THR A 1 147 ? -3.917 -14.700 7.557 1.00 88.69 147 THR A O 1
ATOM 1164 N N . PRO A 1 148 ? -2.142 -14.197 6.257 1.00 93.00 148 PRO A N 1
ATOM 1165 C CA . PRO A 1 148 ? -1.161 -14.713 7.205 1.00 93.00 148 PRO A CA 1
ATOM 1166 C C . PRO A 1 148 ? -1.302 -14.069 8.586 1.00 93.00 148 PRO A C 1
ATOM 1168 O O . PRO A 1 148 ? -1.472 -12.855 8.682 1.00 93.00 148 PRO A O 1
ATOM 1171 N N . ALA A 1 149 ? -1.150 -14.861 9.652 1.00 94.25 149 ALA A N 1
ATOM 1172 C CA . ALA A 1 149 ? -1.350 -14.401 11.030 1.00 94.25 149 ALA A CA 1
ATOM 1173 C C . ALA A 1 149 ? -0.514 -13.158 11.384 1.00 94.25 149 ALA A C 1
ATOM 1175 O O . ALA A 1 149 ? -1.016 -12.258 12.044 1.00 94.25 149 ALA A O 1
ATOM 1176 N N . ALA A 1 150 ? 0.725 -13.065 10.885 1.00 95.06 150 ALA A N 1
ATOM 1177 C CA . ALA A 1 150 ? 1.582 -11.898 11.101 1.00 95.06 150 ALA A CA 1
ATOM 1178 C C . ALA A 1 150 ? 1.028 -10.609 10.462 1.00 95.06 150 ALA A C 1
ATOM 1180 O O . ALA A 1 150 ? 1.181 -9.532 11.029 1.00 95.06 150 ALA A O 1
ATOM 1181 N N . VAL A 1 151 ? 0.372 -10.712 9.300 1.00 95.25 151 VAL A N 1
ATOM 1182 C CA . VAL A 1 151 ? -0.269 -9.572 8.620 1.00 95.25 151 VAL A CA 1
ATOM 1183 C C . VAL A 1 151 ? -1.568 -9.200 9.328 1.00 95.25 151 VAL A C 1
ATOM 1185 O O . VAL A 1 151 ? -1.836 -8.016 9.512 1.00 95.25 151 VAL A O 1
ATOM 1188 N N . THR A 1 152 ? -2.356 -10.194 9.748 1.00 94.75 152 THR A N 1
ATOM 1189 C CA . THR A 1 152 ? -3.582 -9.977 10.529 1.00 94.75 152 THR A CA 1
ATOM 1190 C C . THR A 1 152 ? -3.261 -9.258 11.838 1.00 94.75 152 THR A C 1
ATOM 1192 O O . THR A 1 152 ? -3.716 -8.138 12.026 1.00 94.75 152 THR A O 1
ATOM 1195 N N . ALA A 1 153 ? -2.360 -9.813 12.656 1.00 95.19 153 ALA A N 1
ATOM 1196 C CA . ALA A 1 153 ? -1.959 -9.225 13.933 1.00 95.19 153 ALA A CA 1
ATOM 1197 C C . ALA A 1 153 ? -1.404 -7.798 13.784 1.00 95.19 153 ALA A C 1
ATOM 1199 O O . ALA A 1 153 ? -1.807 -6.901 14.515 1.00 95.19 153 ALA A O 1
ATOM 1200 N N . ALA A 1 154 ? -0.529 -7.556 12.798 1.00 95.25 154 ALA A N 1
ATOM 1201 C CA . ALA A 1 154 ? 0.007 -6.216 12.554 1.00 95.25 154 ALA A CA 1
ATOM 1202 C C . ALA A 1 154 ? -1.074 -5.217 12.101 1.00 95.25 154 ALA A C 1
ATOM 1204 O O . ALA A 1 154 ? -1.006 -4.033 12.435 1.00 95.25 154 ALA A O 1
ATOM 1205 N N . THR A 1 155 ? -2.061 -5.674 11.325 1.00 94.50 155 THR A N 1
ATOM 1206 C CA . THR A 1 155 ? -3.181 -4.830 10.885 1.00 94.50 155 THR A CA 1
ATOM 1207 C C . THR A 1 155 ? -4.119 -4.514 12.051 1.00 94.50 155 THR A C 1
ATOM 1209 O O . THR A 1 155 ? -4.542 -3.367 12.174 1.00 94.50 155 THR A O 1
ATOM 1212 N N . ASP A 1 156 ? -4.390 -5.485 12.923 1.00 92.56 156 ASP A N 1
ATOM 1213 C CA . ASP A 1 156 ? -5.250 -5.315 14.098 1.00 92.56 156 ASP A CA 1
ATOM 1214 C C . ASP A 1 156 ? -4.607 -4.372 15.129 1.00 92.56 156 ASP A C 1
ATOM 1216 O O . ASP A 1 156 ? -5.237 -3.406 15.547 1.00 92.56 156 ASP A O 1
ATOM 1220 N N . GLU A 1 157 ? -3.314 -4.532 15.428 1.00 92.00 157 GLU A N 1
ATOM 1221 C CA . GLU A 1 157 ? -2.562 -3.608 16.298 1.00 92.00 157 GLU A CA 1
ATOM 1222 C C . GLU A 1 157 ? -2.570 -2.170 15.743 1.00 92.00 157 GLU A C 1
ATOM 1224 O O . GLU A 1 157 ? -2.682 -1.173 16.464 1.00 92.00 157 GLU A O 1
ATOM 1229 N N . TYR A 1 158 ? -2.461 -2.033 14.420 1.00 91.38 158 TYR A N 1
ATOM 1230 C CA . TYR A 1 158 ? -2.561 -0.735 13.763 1.00 91.38 158 TYR A CA 1
ATOM 1231 C C . TYR A 1 158 ? -3.974 -0.135 13.870 1.00 91.38 158 TYR A C 1
ATOM 1233 O O . TYR A 1 158 ? -4.111 1.075 14.071 1.00 91.38 158 TYR A O 1
ATOM 1241 N N . ARG A 1 159 ? -5.019 -0.964 13.796 1.00 90.62 159 ARG A N 1
ATOM 1242 C CA . ARG A 1 159 ? -6.403 -0.541 14.030 1.00 90.62 159 ARG A CA 1
ATOM 1243 C C . ARG A 1 159 ? -6.619 -0.057 15.456 1.00 90.62 159 ARG A C 1
ATOM 1245 O O . ARG A 1 159 ? -7.136 1.041 15.639 1.00 90.62 159 ARG A O 1
ATOM 1252 N N . GLU A 1 160 ? -6.184 -0.834 16.438 1.00 86.31 160 GLU A N 1
ATOM 1253 C CA . GLU A 1 160 ? -6.325 -0.518 17.862 1.00 86.31 160 GLU A CA 1
ATOM 1254 C C . GLU A 1 160 ? -5.592 0.776 18.227 1.00 86.31 160 GLU A C 1
ATOM 1256 O O . GLU A 1 160 ? -6.174 1.672 18.829 1.00 86.31 160 GLU A O 1
ATOM 1261 N N . SER A 1 161 ? -4.345 0.936 17.772 1.00 81.94 161 SER A N 1
ATOM 1262 C CA . SER A 1 161 ? -3.565 2.163 18.006 1.00 81.94 161 SER A CA 1
ATOM 1263 C C . SER A 1 161 ? -4.115 3.406 17.294 1.00 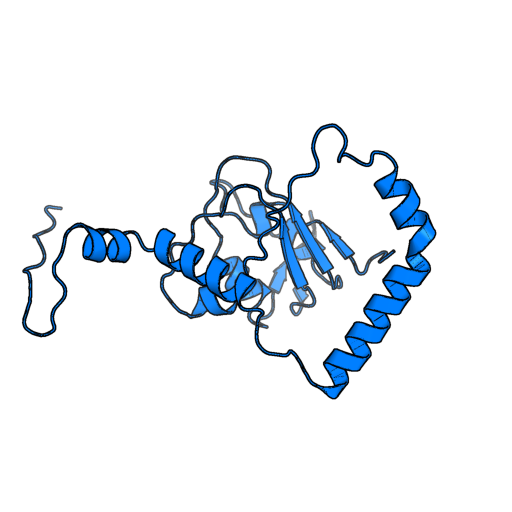81.94 161 SER A C 1
ATOM 1265 O O . SER A 1 161 ? -3.788 4.531 17.677 1.00 81.94 161 SER A O 1
ATOM 1267 N N . SER A 1 162 ? -4.958 3.230 16.273 1.00 78.31 162 SER A N 1
ATOM 1268 C CA . SER A 1 162 ? -5.650 4.333 15.596 1.00 78.31 162 SER A CA 1
ATOM 1269 C C . SER A 1 162 ? -6.947 4.743 16.313 1.00 78.31 162 SER A C 1
ATOM 1271 O O . SER A 1 162 ? -7.433 5.859 16.102 1.00 78.31 162 SER A O 1
ATOM 1273 N N . ASP A 1 163 ? -7.490 3.888 17.188 1.00 70.25 163 ASP A N 1
ATOM 1274 C CA . ASP A 1 163 ? -8.697 4.149 17.973 1.00 70.25 163 ASP A CA 1
ATOM 1275 C C . ASP A 1 163 ? -8.367 4.868 19.291 1.00 70.25 163 ASP A C 1
ATOM 1277 O O . ASP A 1 163 ? -8.221 4.273 20.359 1.00 70.25 163 ASP A O 1
ATOM 1281 N N . ALA A 1 164 ? -8.279 6.197 19.220 1.00 66.69 164 ALA A N 1
ATOM 1282 C CA . ALA A 1 164 ? -8.011 7.036 20.388 1.00 66.69 164 ALA A CA 1
ATOM 1283 C C . ALA A 1 164 ? -9.071 6.903 21.504 1.00 66.69 164 ALA A C 1
ATOM 1285 O O . ALA A 1 164 ? -8.765 7.158 22.668 1.00 66.69 164 ALA A O 1
ATOM 1286 N N . ILE A 1 165 ? -10.310 6.526 21.164 1.00 63.91 165 ILE A N 1
ATOM 1287 C CA . ILE A 1 165 ? -11.383 6.325 22.146 1.00 63.91 165 ILE A CA 1
ATOM 1288 C C . ILE A 1 165 ? -11.244 4.939 22.776 1.00 63.91 165 ILE A C 1
ATOM 1290 O O . ILE A 1 165 ? -11.330 4.824 23.995 1.00 63.91 165 ILE A O 1
ATOM 1294 N N . GLY A 1 166 ? -10.972 3.911 21.971 1.00 60.47 166 GLY A N 1
ATOM 1295 C CA . GLY A 1 166 ? -10.669 2.561 22.445 1.00 60.47 166 GLY A CA 1
ATOM 1296 C C . GLY A 1 166 ? -9.484 2.533 23.411 1.00 60.47 166 GLY A C 1
ATOM 1297 O O . GLY A 1 166 ? -9.601 1.963 24.493 1.00 60.47 166 GLY A O 1
ATOM 1298 N N . ALA A 1 167 ? -8.391 3.230 23.082 1.00 63.56 167 ALA A N 1
ATOM 1299 C CA . ALA A 1 167 ? -7.225 3.357 23.958 1.00 63.56 167 ALA A CA 1
ATOM 1300 C C . ALA A 1 167 ? -7.578 4.016 25.305 1.00 63.56 167 ALA A C 1
ATOM 1302 O O . ALA A 1 167 ? -7.239 3.493 26.363 1.00 63.56 167 ALA A O 1
ATOM 1303 N N . PHE A 1 168 ? -8.336 5.119 25.288 1.00 69.44 168 PHE A N 1
ATOM 1304 C CA . PHE A 1 168 ? -8.804 5.759 26.521 1.00 69.44 168 PHE A CA 1
ATOM 1305 C C . PHE A 1 168 ? -9.719 4.841 27.343 1.00 69.44 168 PHE A C 1
ATOM 1307 O O . PHE A 1 168 ? -9.588 4.775 28.562 1.00 69.44 168 PHE A O 1
ATOM 1314 N N . LEU A 1 169 ? -10.643 4.122 26.701 1.00 70.38 169 LEU A N 1
ATOM 1315 C CA . LEU A 1 169 ? -11.533 3.193 27.396 1.00 70.38 169 LEU A CA 1
ATOM 1316 C C . LEU A 1 169 ? -10.764 2.022 28.019 1.00 70.38 169 LEU A C 1
ATOM 1318 O O . LEU A 1 169 ? -11.105 1.618 29.123 1.00 70.38 169 LEU A O 1
ATOM 1322 N N . ALA A 1 170 ? -9.734 1.498 27.356 1.00 69.44 170 ALA A N 1
ATOM 1323 C CA . ALA A 1 170 ? -8.909 0.421 27.897 1.00 69.44 170 ALA A CA 1
ATOM 1324 C C . ALA A 1 170 ? -8.039 0.886 29.077 1.00 69.44 170 ALA A C 1
ATOM 1326 O O . ALA A 1 170 ? -7.961 0.197 30.093 1.00 69.44 170 ALA A O 1
ATOM 1327 N N . ASP A 1 171 ? -7.418 2.062 28.959 1.00 74.38 171 ASP A N 1
ATOM 1328 C CA . ASP A 1 171 ? -6.448 2.547 29.946 1.00 74.38 171 ASP A CA 1
ATOM 1329 C C . ASP A 1 171 ? -7.108 3.246 31.140 1.00 74.38 171 ASP A C 1
ATOM 1331 O O . ASP A 1 171 ? -6.590 3.218 32.257 1.00 74.38 171 ASP A O 1
ATOM 1335 N N . CYS A 1 172 ? -8.236 3.921 30.909 1.00 79.06 172 CYS A N 1
ATOM 1336 C CA . CYS A 1 172 ? -8.853 4.820 31.884 1.00 79.06 172 CYS A CA 1
ATOM 1337 C C . CYS A 1 172 ? -10.256 4.385 32.324 1.00 79.06 172 CYS A C 1
ATOM 1339 O O . CYS A 1 172 ? -10.843 5.063 33.169 1.00 79.06 172 CYS A O 1
ATOM 1341 N N . CYS A 1 173 ? -10.831 3.310 31.770 1.00 74.81 173 CYS A N 1
ATOM 1342 C CA . CYS A 1 173 ? -12.183 2.869 32.118 1.00 74.81 173 CYS A CA 1
ATOM 1343 C C . CYS A 1 173 ? -12.256 1.367 32.431 1.00 74.81 173 CYS A C 1
ATOM 1345 O O . CYS A 1 173 ? -11.642 0.527 31.784 1.00 74.81 173 CYS A O 1
ATOM 1347 N N . THR A 1 174 ? -13.100 1.012 33.400 1.00 76.56 174 THR A N 1
ATOM 1348 C CA . THR A 1 174 ? -13.574 -0.367 33.559 1.00 76.56 174 THR A CA 1
ATOM 1349 C C . THR A 1 174 ? -14.797 -0.543 32.670 1.00 76.56 174 THR A C 1
ATOM 1351 O O . THR A 1 174 ? -15.788 0.169 32.838 1.00 76.56 174 THR A O 1
ATOM 1354 N N . VAL A 1 175 ? -14.737 -1.474 31.719 1.00 75.56 175 VAL A N 1
ATOM 1355 C CA . VAL A 1 175 ? -15.823 -1.707 30.759 1.00 75.56 175 VAL A CA 1
ATOM 1356 C C . VAL A 1 175 ? -16.641 -2.923 31.199 1.00 75.56 175 VAL A C 1
ATOM 1358 O O . VAL A 1 175 ? -16.136 -4.041 31.213 1.00 75.56 175 VAL A O 1
ATOM 1361 N N . ASP A 1 176 ? -17.910 -2.712 31.548 1.00 81.38 176 ASP A N 1
ATOM 1362 C CA . ASP A 1 176 ? -18.883 -3.765 31.875 1.00 81.38 176 ASP A CA 1
ATOM 1363 C C . ASP A 1 176 ? -20.271 -3.350 31.358 1.00 81.38 176 ASP A C 1
ATOM 1365 O O . ASP A 1 176 ? -20.591 -2.161 31.314 1.00 81.38 176 ASP A O 1
ATOM 1369 N N . LYS A 1 177 ? -21.114 -4.316 30.970 1.00 76.38 177 LYS A N 1
ATOM 1370 C CA . LYS A 1 177 ? -22.472 -4.052 30.457 1.00 76.38 177 LYS A CA 1
ATOM 1371 C C . LYS A 1 177 ? -23.382 -3.351 31.474 1.00 76.38 177 LYS A C 1
ATOM 1373 O O . LYS A 1 177 ? -24.372 -2.749 31.067 1.00 76.38 177 LYS A O 1
ATOM 1378 N N . ALA A 1 178 ? -23.077 -3.437 32.768 1.00 78.75 178 ALA A N 1
ATOM 1379 C CA . ALA A 1 178 ? -23.812 -2.777 33.842 1.00 78.75 178 ALA A CA 1
ATOM 1380 C C . ALA A 1 178 ? -23.320 -1.347 34.144 1.00 78.75 178 ALA A C 1
ATOM 1382 O O . ALA A 1 178 ? -23.938 -0.649 34.949 1.00 78.75 178 ALA A O 1
ATOM 1383 N N . LEU A 1 179 ? -22.220 -0.899 33.529 1.00 75.00 179 LEU A N 1
ATOM 1384 C CA . LEU A 1 179 ? -21.632 0.416 33.777 1.00 75.00 179 LEU A CA 1
ATOM 1385 C C . LEU A 1 179 ? -22.082 1.428 32.714 1.00 75.00 179 LEU A C 1
ATOM 1387 O O . LEU A 1 179 ? -22.138 1.134 31.523 1.00 75.00 179 LEU A O 1
ATOM 1391 N N . SER A 1 180 ? -22.398 2.650 33.148 1.00 74.00 180 SER A N 1
ATOM 1392 C CA . SER A 1 180 ? -22.710 3.774 32.259 1.00 74.00 180 SER A CA 1
ATOM 1393 C C . SER A 1 180 ? -22.148 5.075 32.827 1.00 74.00 180 SER A C 1
ATOM 1395 O O . SER A 1 180 ? -22.025 5.232 34.042 1.00 74.00 180 SER A O 1
ATOM 1397 N N . ALA A 1 181 ? -21.810 6.015 31.946 1.00 73.75 181 ALA A N 1
ATOM 1398 C CA . ALA A 1 181 ? -21.342 7.347 32.312 1.00 73.75 181 ALA A CA 1
ATOM 1399 C C . ALA A 1 181 ? -22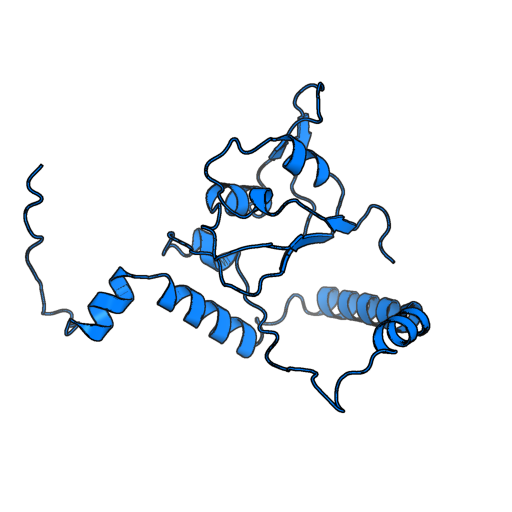.141 8.409 31.546 1.00 73.75 181 ALA A C 1
ATOM 1401 O O . ALA A 1 181 ? -22.558 8.190 30.408 1.00 73.75 181 ALA A O 1
ATOM 1402 N N . LYS A 1 182 ? -22.367 9.569 32.172 1.00 67.50 182 LYS A N 1
ATOM 1403 C CA . LYS A 1 182 ? -23.042 10.701 31.523 1.00 67.50 182 LYS A CA 1
ATOM 1404 C C . LYS A 1 182 ? -22.083 11.380 30.544 1.00 67.50 182 LYS A C 1
ATOM 1406 O O . LYS A 1 182 ? -20.945 11.665 30.906 1.00 67.50 182 LYS A O 1
ATOM 1411 N N . ALA A 1 183 ? -22.551 11.672 29.331 1.00 61.97 183 ALA A N 1
ATOM 1412 C CA . ALA A 1 183 ? -21.802 12.508 28.398 1.00 61.97 183 ALA A CA 1
ATOM 1413 C C . ALA A 1 183 ? -21.658 13.922 28.989 1.00 61.97 183 ALA A C 1
ATOM 1415 O O . ALA A 1 183 ? -22.643 14.502 29.442 1.00 61.97 183 ALA A O 1
ATOM 1416 N N . GLY A 1 184 ? -20.433 14.449 29.032 1.00 56.56 184 GLY A N 1
ATOM 1417 C CA . GLY A 1 184 ? -20.173 15.799 29.529 1.00 56.56 184 GLY A CA 1
ATOM 1418 C C . GLY A 1 184 ? -20.700 16.859 28.562 1.00 56.56 184 GLY A C 1
ATOM 1419 O O . GLY A 1 184 ? -20.484 16.757 27.353 1.00 56.56 184 GLY A O 1
ATOM 1420 N N . ASP A 1 185 ? -21.374 17.878 29.096 1.00 51.34 185 ASP A N 1
ATOM 1421 C CA . ASP A 1 185 ? -21.927 18.981 28.311 1.00 51.34 185 ASP A CA 1
ATOM 1422 C C . ASP A 1 185 ? -20.812 19.753 27.590 1.00 51.34 185 ASP A C 1
ATOM 1424 O O . ASP A 1 185 ? -19.933 20.362 28.208 1.00 51.34 185 ASP A O 1
ATOM 1428 N N . ARG A 1 186 ? -20.859 19.756 26.253 1.00 42.34 186 ARG A N 1
ATOM 1429 C CA . ARG A 1 186 ? -20.030 20.632 25.420 1.00 42.34 186 ARG A CA 1
ATOM 1430 C C . ARG A 1 186 ? -20.518 22.069 25.614 1.00 42.34 186 ARG A C 1
ATOM 1432 O O . ARG A 1 186 ? -21.572 22.431 25.098 1.00 42.34 186 ARG A O 1
ATOM 1439 N N . LYS A 1 187 ? -19.754 22.901 26.327 1.00 47.91 187 LYS A N 1
ATOM 1440 C CA . LYS A 1 187 ? -19.923 24.357 26.232 1.00 47.91 187 LYS A CA 1
ATOM 1441 C C . LYS A 1 187 ? -19.434 24.801 24.852 1.00 47.91 187 LYS A C 1
ATOM 1443 O O . LYS A 1 187 ? -18.272 24.574 24.520 1.00 47.91 187 LYS A O 1
ATOM 1448 N N . SER A 1 188 ? -20.371 25.333 24.067 1.00 50.16 188 SER A N 1
ATOM 1449 C CA . SER A 1 188 ? -20.172 25.991 22.769 1.00 50.16 188 SER A CA 1
ATOM 1450 C C . SER A 1 188 ? -19.211 27.166 22.857 1.00 50.16 188 SER A C 1
ATOM 1452 O O . SER A 1 188 ? -19.342 27.907 23.860 1.00 50.16 188 SER A O 1
#

pLDDT: mean 84.56, std 11.72, range [42.34, 95.88]

Radius of gyration: 20.91 Å; chains: 1; bounding box: 52×49×55 Å